Protein AF-A0A5R2N650-F1 (afdb_monomer_lite)

Secondary structure (DSSP, 8-state):
-HHHHHHHHHHS---HHHHHHHHHHHHHHHHHHHS-TT-SSEE-TTSHHHHHHHPEEPHHHHHHHHHHHHHHHHHHHHHHHHHHHTTT----HIIIIIHHHHHHHHHHHHHHHHHHHHT-EEHHHHHHHHHHHHHHHHHHHSHHHHHHHHHHH-HHHHHHTT--HHHHHHHHHHHHHHHHHHHHHHHHHHHTEE-GGGG--GGG--

pLDDT: mean 79.35, std 9.82, range [40.69, 93.38]

Sequence (206 aa):
IGGVQGVIVTIFRAPAFIVTLGVSMILQGVLLDLLPPGSNLISLVGQPMGTIFSLYMPPLASYAILIGVVVIFAILCFQTHVTRVSRSIVSNLGTSVIVPVVLLAVVGAATVRVFDAYRGVPVMVAFLLCMLGVFAYITTQTRFGLHLFAVGANAEAVRRSGISVNRLKITAFVLTGMFAALAGMMAAGRVLGVSPDSADTTLLLE

Radius of gyration: 21.46 Å; chains: 1; bounding box: 68×32×52 Å

Structure (mmCIF, N/CA/C/O backbone):
data_AF-A0A5R2N650-F1
#
_entry.id   AF-A0A5R2N650-F1
#
loop_
_atom_site.group_PDB
_atom_site.id
_atom_site.type_symbol
_atom_site.label_atom_id
_atom_site.label_alt_id
_atom_site.label_comp_id
_atom_site.label_asym_id
_atom_site.label_entity_id
_atom_site.label_seq_id
_atom_site.pdbx_PDB_ins_code
_atom_site.Cartn_x
_atom_site.Cartn_y
_atom_site.Cartn_z
_atom_site.occupancy
_atom_site.B_iso_or_equiv
_atom_site.auth_seq_id
_atom_site.auth_comp_id
_atom_site.auth_asym_id
_atom_site.auth_atom_id
_atom_site.pdbx_PDB_model_num
ATOM 1 N N . ILE A 1 1 ? 8.064 -2.475 13.739 1.00 86.75 1 ILE A N 1
ATOM 2 C CA . ILE A 1 1 ? 8.171 -1.015 13.996 1.00 86.75 1 ILE A CA 1
ATOM 3 C C . ILE A 1 1 ? 6.789 -0.364 14.033 1.00 86.75 1 ILE A C 1
ATOM 5 O O . ILE A 1 1 ? 6.359 0.002 15.118 1.00 86.75 1 ILE A O 1
ATOM 9 N N . GLY A 1 2 ? 6.048 -0.329 12.916 1.00 85.88 2 GLY A N 1
ATOM 10 C CA . GLY A 1 2 ? 4.707 0.279 12.867 1.00 85.88 2 GLY A CA 1
ATOM 11 C C . GLY A 1 2 ? 3.739 -0.232 13.939 1.00 85.88 2 GLY A C 1
ATOM 12 O O . GLY A 1 2 ? 3.163 0.560 14.667 1.00 85.88 2 GLY A O 1
ATOM 13 N N . GLY A 1 3 ? 3.637 -1.550 14.148 1.00 90.25 3 GLY A N 1
ATOM 14 C CA . GLY A 1 3 ? 2.778 -2.099 15.211 1.00 90.25 3 GLY A CA 1
ATOM 15 C C . GLY A 1 3 ? 3.159 -1.661 16.628 1.00 90.25 3 GLY A C 1
ATOM 16 O O . GLY A 1 3 ? 2.278 -1.355 17.423 1.00 90.25 3 GLY A O 1
ATOM 17 N N . VAL A 1 4 ? 4.458 -1.559 16.924 1.00 90.50 4 VAL A N 1
ATOM 18 C CA . VAL A 1 4 ? 4.951 -1.084 18.227 1.00 90.50 4 VAL A CA 1
ATOM 19 C C . VAL A 1 4 ? 4.592 0.389 18.418 1.00 90.50 4 VAL A C 1
ATOM 21 O O . VAL A 1 4 ? 4.004 0.740 19.436 1.00 90.50 4 VAL A O 1
ATOM 24 N N . GLN A 1 5 ? 4.840 1.233 17.409 1.00 90.50 5 GLN A N 1
ATOM 25 C CA . GLN A 1 5 ? 4.424 2.641 17.426 1.00 90.50 5 GLN A CA 1
ATOM 26 C C . GLN A 1 5 ? 2.905 2.768 17.610 1.00 90.50 5 GLN A C 1
ATOM 28 O O . GLN A 1 5 ? 2.441 3.528 18.455 1.00 90.50 5 GLN A O 1
ATOM 33 N N . GLY A 1 6 ? 2.125 1.961 16.888 1.00 88.44 6 GLY A N 1
ATOM 34 C CA . GLY A 1 6 ? 0.670 1.941 16.985 1.00 88.44 6 GLY A CA 1
ATOM 35 C C . GLY A 1 6 ? 0.164 1.539 18.364 1.00 88.44 6 GLY A C 1
ATOM 36 O O . GLY A 1 6 ? -0.769 2.160 18.868 1.00 88.44 6 GLY A O 1
ATOM 37 N N . VAL A 1 7 ? 0.783 0.545 19.002 1.00 92.88 7 VAL A N 1
ATOM 38 C CA . VAL A 1 7 ? 0.454 0.126 20.371 1.00 92.88 7 VAL A CA 1
ATOM 39 C C . VAL A 1 7 ? 0.798 1.227 21.371 1.00 92.88 7 VAL A C 1
ATOM 41 O O . VAL A 1 7 ? -0.045 1.562 22.201 1.00 92.88 7 VAL A O 1
ATOM 44 N N . ILE A 1 8 ? 1.980 1.839 21.261 1.00 91.06 8 ILE A N 1
ATOM 45 C CA . ILE A 1 8 ? 2.411 2.923 22.153 1.00 91.06 8 ILE A CA 1
ATOM 46 C C . ILE A 1 8 ? 1.455 4.118 22.046 1.00 91.06 8 ILE A C 1
ATOM 48 O O . ILE A 1 8 ? 0.895 4.565 23.044 1.00 91.06 8 ILE A O 1
ATOM 52 N N . VAL A 1 9 ? 1.173 4.585 20.831 1.00 90.19 9 VAL A N 1
ATOM 53 C CA . VAL A 1 9 ? 0.285 5.736 20.602 1.00 90.19 9 VAL A CA 1
ATOM 54 C C . VAL A 1 9 ? -1.159 5.432 21.011 1.00 90.19 9 VAL A C 1
ATOM 56 O O . VAL A 1 9 ? -1.847 6.282 21.573 1.00 90.19 9 VAL A O 1
ATOM 59 N N . THR A 1 10 ? -1.642 4.214 20.760 1.00 89.62 10 THR A N 1
ATOM 60 C CA . THR A 1 10 ? -3.053 3.870 20.989 1.00 89.62 10 THR A CA 1
ATOM 61 C C . THR A 1 10 ? -3.354 3.496 22.439 1.00 89.62 10 THR A C 1
ATOM 63 O O . THR A 1 10 ? -4.407 3.877 22.951 1.00 89.62 10 THR A O 1
ATOM 66 N N . ILE A 1 11 ? -2.468 2.744 23.101 1.00 88.75 11 ILE A N 1
ATOM 67 C CA . ILE A 1 11 ? -2.677 2.254 24.472 1.00 88.75 11 ILE A CA 1
ATOM 68 C C . ILE A 1 11 ? -2.132 3.253 25.491 1.00 88.75 11 ILE A C 1
ATOM 70 O O . ILE A 1 11 ? -2.861 3.645 26.399 1.00 88.75 11 ILE A O 1
ATOM 74 N N . PHE A 1 12 ? -0.889 3.708 25.318 1.00 89.62 12 PHE A N 1
ATOM 75 C CA . PHE A 1 12 ? -0.241 4.626 26.262 1.00 89.62 12 PHE A CA 1
ATOM 76 C C . PHE A 1 12 ? -0.617 6.089 26.020 1.00 89.62 12 PHE A C 1
ATOM 78 O O . PHE A 1 12 ? -0.220 6.954 26.794 1.00 89.62 12 PHE A O 1
ATOM 85 N N . ARG A 1 13 ? -1.400 6.375 24.966 1.00 87.81 13 ARG A N 1
ATOM 86 C CA . ARG A 1 13 ? -1.866 7.726 24.602 1.00 87.81 13 ARG A CA 1
ATOM 87 C C . ARG A 1 13 ? -0.723 8.737 24.460 1.00 87.81 13 ARG A C 1
ATOM 89 O O . ARG A 1 13 ? -0.929 9.936 24.630 1.00 87.81 13 ARG A O 1
ATOM 96 N N . ALA A 1 14 ? 0.471 8.249 24.132 1.00 90.38 14 ALA A N 1
ATOM 97 C CA . ALA A 1 14 ? 1.623 9.093 23.876 1.00 90.38 14 ALA A CA 1
ATOM 98 C C . ALA A 1 14 ? 1.423 9.878 22.563 1.00 90.38 14 ALA A C 1
ATOM 100 O O . ALA A 1 14 ? 0.864 9.327 21.605 1.00 90.38 14 ALA A O 1
ATOM 101 N N . PRO A 1 15 ? 1.891 11.137 22.476 1.00 89.38 15 PRO A N 1
ATOM 102 C CA . PRO A 1 15 ? 1.870 11.899 21.232 1.00 89.38 15 PRO A CA 1
ATOM 103 C C . PRO A 1 15 ? 2.619 11.165 20.114 1.00 89.38 15 PRO A C 1
ATOM 105 O O . PRO A 1 15 ? 3.776 10.779 20.286 1.00 89.38 15 PRO A O 1
ATOM 108 N N . ALA A 1 16 ? 1.969 10.992 18.957 1.00 85.81 16 ALA A N 1
ATOM 109 C CA . ALA A 1 16 ? 2.519 10.215 17.844 1.00 85.81 16 ALA A CA 1
ATOM 110 C C . ALA A 1 16 ? 3.880 10.740 17.372 1.00 85.81 16 ALA A C 1
ATOM 112 O O . ALA A 1 16 ? 4.777 9.938 17.143 1.00 85.81 16 ALA A O 1
ATOM 113 N N . PHE A 1 17 ? 4.046 12.066 17.334 1.00 85.69 17 PHE A N 1
ATOM 114 C CA . PHE A 1 17 ? 5.293 12.729 16.953 1.00 85.69 17 PHE A CA 1
ATOM 115 C C . PHE A 1 17 ? 6.497 12.272 17.791 1.00 85.69 17 PHE A C 1
ATOM 117 O O . PHE A 1 17 ? 7.529 11.908 17.236 1.00 85.69 17 PHE A O 1
ATOM 124 N N . ILE A 1 18 ? 6.351 12.213 19.121 1.00 89.44 18 ILE A N 1
ATOM 125 C CA . ILE A 1 18 ? 7.436 11.815 20.034 1.00 89.44 18 ILE A CA 1
ATOM 126 C C . ILE A 1 18 ? 7.823 10.356 19.789 1.00 89.44 18 ILE A C 1
ATOM 128 O O . ILE A 1 18 ? 9.000 10.009 19.746 1.00 89.44 18 ILE A O 1
ATOM 132 N N . VAL A 1 19 ? 6.823 9.495 19.593 1.00 90.75 19 VAL A N 1
ATOM 133 C CA . VAL A 1 19 ? 7.037 8.062 19.376 1.00 90.75 19 VAL A CA 1
ATOM 134 C C . VAL A 1 19 ? 7.707 7.812 18.025 1.00 90.75 19 VAL A C 1
ATOM 136 O O . VAL A 1 19 ? 8.633 7.009 17.943 1.00 90.75 19 VAL A O 1
ATOM 139 N N . THR A 1 20 ? 7.271 8.486 16.960 1.00 88.31 20 THR A N 1
ATOM 140 C CA . THR A 1 20 ? 7.860 8.314 15.626 1.00 88.31 20 THR A CA 1
ATOM 141 C C . THR A 1 20 ? 9.264 8.901 15.545 1.00 88.31 20 THR A C 1
ATOM 143 O O . THR A 1 20 ? 10.144 8.240 14.998 1.00 88.31 20 THR A O 1
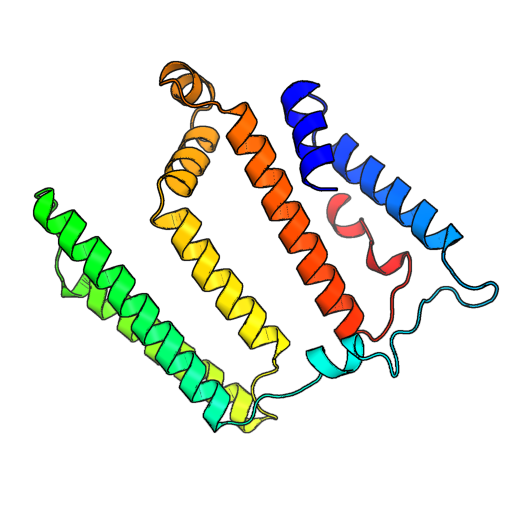ATOM 146 N N . LEU A 1 21 ? 9.499 10.077 16.139 1.00 87.50 21 LEU A N 1
ATOM 147 C CA . LEU A 1 21 ? 10.815 10.719 16.173 1.00 87.50 21 LEU A CA 1
ATOM 148 C C . LEU A 1 21 ? 11.799 9.907 17.017 1.00 87.50 21 LEU A C 1
ATOM 150 O O . LEU A 1 21 ? 12.875 9.565 16.538 1.00 87.50 21 LEU A O 1
ATOM 154 N N . GLY A 1 22 ? 11.407 9.507 18.230 1.00 89.00 22 GLY A N 1
ATOM 155 C CA . GLY A 1 22 ? 12.250 8.689 19.102 1.00 89.00 22 GLY A CA 1
ATOM 156 C C . GLY A 1 22 ? 12.626 7.353 18.461 1.00 89.00 22 GLY A C 1
ATOM 157 O O . GLY A 1 22 ? 13.786 6.955 18.495 1.00 89.00 22 GLY A O 1
ATOM 158 N N . VAL A 1 23 ? 11.674 6.683 17.800 1.00 89.69 23 VAL A N 1
ATOM 159 C CA . VAL A 1 23 ? 11.969 5.449 17.057 1.00 89.69 23 VAL A CA 1
ATOM 160 C C . VAL A 1 23 ? 12.906 5.711 15.878 1.00 89.69 23 VAL A C 1
ATOM 162 O O . VAL A 1 23 ? 13.802 4.904 15.657 1.00 89.69 23 VAL A O 1
ATOM 165 N N . SER A 1 24 ? 12.751 6.821 15.150 1.00 86.88 24 SER A N 1
ATOM 166 C CA . SER A 1 24 ? 13.682 7.196 14.076 1.00 86.88 24 SER A CA 1
ATOM 167 C C . SER A 1 24 ? 15.107 7.385 14.600 1.00 86.88 24 SER A C 1
ATOM 169 O O . SER A 1 24 ? 16.037 6.816 14.037 1.00 86.88 24 SER A O 1
ATOM 171 N N . MET A 1 25 ? 15.286 8.092 15.722 1.00 86.00 25 MET A N 1
ATOM 172 C CA . MET A 1 25 ? 16.609 8.292 16.329 1.00 86.00 25 MET A CA 1
ATOM 173 C C . MET A 1 25 ? 17.230 6.981 16.822 1.00 86.00 25 MET A C 1
ATOM 175 O O . MET A 1 25 ? 18.423 6.757 16.634 1.00 86.00 25 MET A O 1
ATOM 179 N N . ILE A 1 26 ? 16.425 6.081 17.398 1.00 89.19 26 ILE A N 1
ATOM 180 C CA . ILE A 1 26 ? 16.890 4.737 17.771 1.00 89.19 26 ILE A CA 1
ATOM 181 C C . ILE A 1 26 ? 17.361 3.975 16.528 1.00 89.19 26 ILE A C 1
ATOM 183 O O . ILE A 1 26 ? 18.428 3.372 16.555 1.00 89.19 26 ILE A O 1
ATOM 187 N N . LEU A 1 27 ? 16.599 4.012 15.431 1.00 87.06 27 LEU A N 1
ATOM 188 C CA . LEU A 1 27 ? 16.974 3.335 14.187 1.00 87.06 27 LEU A CA 1
ATOM 189 C C . LEU A 1 27 ? 18.246 3.925 13.568 1.00 87.06 27 LEU A C 1
ATOM 191 O O . LEU A 1 27 ? 19.073 3.162 13.082 1.00 87.06 27 LEU A O 1
ATOM 195 N N . GLN A 1 28 ? 18.428 5.246 13.622 1.00 82.44 28 GLN A N 1
ATOM 196 C CA . GLN A 1 28 ? 19.661 5.909 13.187 1.00 82.44 28 GLN A CA 1
ATOM 197 C C . GLN A 1 28 ? 20.862 5.480 14.046 1.00 82.44 28 GLN A C 1
ATOM 199 O O . GLN A 1 28 ? 21.915 5.159 13.501 1.00 82.44 28 GLN A O 1
ATOM 204 N N . GLY A 1 29 ? 20.700 5.395 15.371 1.00 85.31 29 GLY A N 1
ATOM 205 C CA . GLY A 1 29 ? 21.742 4.895 16.273 1.00 85.31 29 GLY A CA 1
ATOM 206 C C . GLY A 1 29 ? 22.108 3.431 16.011 1.00 85.31 29 GLY A C 1
ATOM 207 O O . GLY A 1 29 ? 23.284 3.095 15.926 1.00 85.31 29 GLY A O 1
ATOM 208 N N . VAL A 1 30 ? 21.107 2.570 15.806 1.00 87.12 30 VAL A N 1
ATOM 209 C CA . VAL A 1 30 ? 21.318 1.161 15.427 1.00 87.12 30 VAL A CA 1
ATOM 210 C C . VAL A 1 30 ? 22.007 1.054 14.067 1.00 87.12 30 VAL A C 1
ATOM 212 O O . VAL A 1 30 ? 22.863 0.198 13.878 1.00 87.12 30 VAL A O 1
ATOM 215 N N . LEU A 1 31 ? 21.664 1.922 13.115 1.00 82.94 31 LEU A N 1
ATOM 216 C CA . LEU A 1 31 ? 22.311 1.943 11.809 1.00 82.94 31 LEU A CA 1
ATOM 217 C C . LEU A 1 31 ? 23.801 2.289 11.938 1.00 82.94 31 LEU A C 1
ATOM 219 O O . LEU A 1 31 ? 24.613 1.591 11.345 1.00 82.94 31 LEU A O 1
ATOM 223 N N . LEU A 1 32 ? 24.166 3.286 12.753 1.00 82.50 32 LEU A N 1
ATOM 224 C CA . LEU A 1 32 ? 25.570 3.635 13.017 1.00 82.50 32 LEU A CA 1
ATOM 225 C C . LEU A 1 32 ? 26.377 2.476 13.620 1.00 82.50 32 LEU A C 1
ATOM 227 O O . LEU A 1 32 ? 27.543 2.319 13.274 1.00 82.50 32 LEU A O 1
ATOM 231 N N . ASP A 1 33 ? 25.763 1.659 14.477 1.00 83.94 33 ASP A N 1
ATOM 232 C CA . ASP A 1 33 ? 26.399 0.464 15.052 1.00 83.94 33 ASP A CA 1
ATOM 233 C C . ASP A 1 33 ? 26.605 -0.654 14.010 1.00 83.94 33 ASP A C 1
ATOM 235 O O . ASP A 1 33 ? 27.590 -1.387 14.042 1.00 83.94 33 ASP A O 1
ATOM 239 N N . LEU A 1 34 ? 25.698 -0.762 13.034 1.00 83.62 34 LEU A N 1
ATOM 240 C CA . LEU A 1 34 ? 25.761 -1.761 11.960 1.00 83.62 34 LEU A CA 1
ATOM 241 C C . LEU A 1 34 ? 26.713 -1.386 10.811 1.00 83.62 34 LEU A C 1
ATOM 243 O O . LEU A 1 34 ? 26.968 -2.216 9.932 1.00 83.62 34 LEU A O 1
ATOM 247 N N . LEU A 1 35 ? 27.199 -0.145 10.762 1.00 80.44 35 LEU A N 1
ATOM 248 C CA . LEU A 1 35 ? 28.019 0.352 9.660 1.00 80.44 35 LEU A CA 1
ATOM 249 C C . LEU A 1 35 ? 29.459 -0.204 9.724 1.00 80.44 35 LEU A C 1
ATOM 251 O O . LEU A 1 35 ? 30.074 -0.203 10.791 1.00 80.44 35 LEU A O 1
ATOM 255 N N . PRO A 1 36 ? 30.050 -0.641 8.590 1.00 76.56 36 PRO A N 1
ATOM 256 C CA . PRO A 1 36 ? 31.437 -1.096 8.565 1.00 76.56 36 PRO A CA 1
ATOM 257 C C . PRO A 1 36 ? 32.415 0.007 9.008 1.00 76.56 36 PRO A C 1
ATOM 259 O O . PRO A 1 36 ? 32.291 1.150 8.547 1.00 76.56 36 PRO A O 1
ATOM 262 N N . PRO A 1 37 ? 33.431 -0.310 9.836 1.00 65.94 37 PRO A N 1
ATOM 263 C CA . PRO A 1 37 ? 34.425 0.672 10.246 1.00 65.94 37 PRO A CA 1
ATOM 264 C C . PRO A 1 37 ? 35.199 1.178 9.020 1.00 65.94 37 PRO A C 1
ATOM 266 O O . PRO A 1 37 ? 35.952 0.434 8.398 1.00 65.94 37 PRO A O 1
ATOM 269 N N . GLY A 1 38 ? 34.987 2.450 8.664 1.00 65.62 38 GLY A N 1
ATOM 270 C CA . GLY A 1 38 ? 35.667 3.132 7.554 1.00 65.62 38 GLY A CA 1
ATOM 271 C C . GLY A 1 38 ? 34.776 3.587 6.391 1.00 65.62 38 GLY A C 1
ATOM 272 O O . GLY A 1 38 ? 35.253 4.338 5.543 1.00 65.62 38 GLY A O 1
ATOM 273 N N . SER A 1 39 ? 33.491 3.219 6.348 1.00 62.06 39 SER A N 1
ATOM 274 C CA . SER A 1 39 ? 32.551 3.709 5.326 1.00 62.06 39 SER A CA 1
ATOM 275 C C . SER A 1 39 ? 31.184 4.034 5.927 1.00 62.06 39 SER A C 1
ATOM 277 O O . SER A 1 39 ? 30.519 3.145 6.451 1.00 62.06 39 SER A O 1
ATOM 279 N N . ASN A 1 40 ? 30.722 5.284 5.791 1.00 69.50 40 ASN A N 1
ATOM 280 C CA . ASN A 1 40 ? 29.417 5.743 6.301 1.00 69.50 40 ASN A CA 1
ATOM 281 C C . ASN A 1 40 ? 28.213 5.265 5.449 1.00 69.50 40 ASN A C 1
ATOM 283 O O . ASN A 1 40 ? 27.194 5.945 5.329 1.00 69.50 40 ASN A O 1
ATOM 287 N N . LEU A 1 41 ? 28.368 4.131 4.763 1.00 74.88 41 LEU A N 1
ATOM 288 C CA . LEU A 1 41 ? 27.411 3.613 3.796 1.00 74.88 41 LEU A CA 1
ATOM 289 C C . LEU A 1 41 ? 27.491 2.088 3.704 1.00 74.88 41 LEU A C 1
ATOM 291 O O . LEU A 1 41 ? 28.565 1.509 3.553 1.00 74.88 41 LEU A O 1
ATOM 295 N N . ILE A 1 42 ? 26.329 1.444 3.726 1.00 75.56 42 ILE A N 1
ATOM 296 C CA . ILE A 1 42 ? 26.176 0.031 3.383 1.00 75.56 42 ILE A CA 1
ATOM 297 C C . ILE A 1 42 ? 25.899 -0.024 1.883 1.00 75.56 42 ILE A C 1
ATOM 299 O O . ILE A 1 42 ? 24.823 0.379 1.450 1.00 75.56 42 ILE A O 1
ATOM 303 N N . SER A 1 43 ? 26.863 -0.486 1.084 1.00 75.69 43 SER A N 1
ATOM 304 C CA . SER A 1 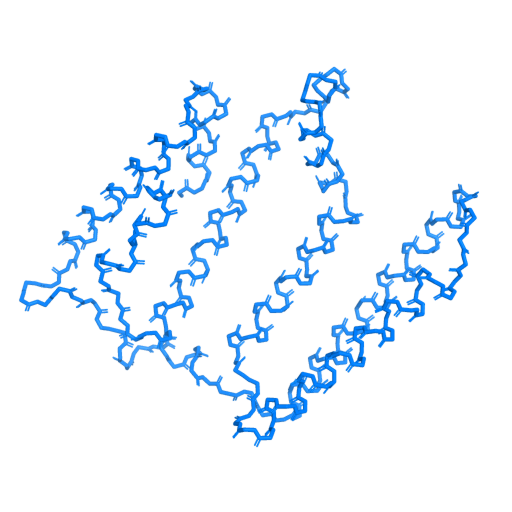43 ? 26.701 -0.617 -0.370 1.00 75.69 43 SER A CA 1
ATOM 305 C C . SER A 1 43 ? 25.903 -1.875 -0.726 1.00 75.69 43 SER A C 1
ATOM 307 O O . SER A 1 43 ? 26.234 -2.978 -0.295 1.00 75.69 43 SER A O 1
ATOM 309 N N . LEU A 1 44 ? 24.855 -1.713 -1.536 1.00 71.25 44 LEU A N 1
ATOM 310 C CA . LEU A 1 44 ? 24.038 -2.798 -2.097 1.00 71.25 44 LEU A CA 1
ATOM 311 C C . LEU A 1 44 ? 24.460 -3.148 -3.538 1.00 71.25 44 LEU A C 1
ATOM 313 O O . LEU A 1 44 ? 23.789 -3.935 -4.213 1.00 71.25 44 LEU A O 1
ATOM 317 N N . VAL A 1 45 ? 25.568 -2.585 -4.027 1.00 67.94 45 VAL A N 1
ATOM 318 C CA . VAL A 1 45 ? 26.107 -2.878 -5.360 1.00 67.94 45 VAL A CA 1
ATOM 319 C C . VAL A 1 45 ? 26.478 -4.364 -5.456 1.00 67.94 45 VAL A C 1
ATOM 321 O O . VAL A 1 45 ? 27.249 -4.877 -4.651 1.00 67.94 45 VAL A O 1
ATOM 324 N N . GLY A 1 46 ? 25.913 -5.066 -6.442 1.00 66.94 46 GLY A N 1
ATOM 325 C CA . GLY A 1 46 ? 26.148 -6.500 -6.667 1.00 66.94 46 GLY A CA 1
ATOM 326 C C . GLY A 1 46 ? 25.260 -7.448 -5.849 1.00 66.94 46 GLY A C 1
ATOM 327 O O . GLY A 1 46 ? 25.308 -8.654 -6.072 1.00 66.94 46 GLY A O 1
ATOM 328 N N . GLN A 1 47 ? 24.414 -6.930 -4.953 1.00 75.62 47 GLN A N 1
ATOM 329 C CA . GLN A 1 47 ? 23.447 -7.736 -4.203 1.00 75.62 47 GLN A CA 1
ATOM 330 C C . GLN A 1 47 ? 22.167 -7.986 -5.021 1.00 75.62 47 GLN A C 1
ATOM 332 O O . GLN A 1 47 ? 21.758 -7.116 -5.800 1.00 75.62 47 GLN A O 1
ATOM 337 N N . PRO A 1 48 ? 21.466 -9.121 -4.810 1.00 69.62 48 PRO A N 1
ATOM 338 C CA . PRO A 1 48 ? 20.256 -9.470 -5.560 1.00 69.62 48 PRO A CA 1
ATOM 339 C C . PRO A 1 48 ? 19.144 -8.419 -5.422 1.00 69.62 48 PRO A C 1
ATOM 341 O O . PRO A 1 48 ? 18.395 -8.183 -6.368 1.00 69.62 48 PRO A O 1
ATOM 344 N N . MET A 1 49 ? 19.060 -7.722 -4.280 1.00 65.06 49 MET A N 1
ATOM 345 C CA . MET A 1 49 ? 18.110 -6.615 -4.104 1.00 65.06 49 MET A CA 1
ATOM 346 C C . MET A 1 49 ? 18.367 -5.451 -5.070 1.00 65.06 49 MET A C 1
ATOM 348 O O . MET A 1 49 ? 17.413 -4.914 -5.626 1.00 65.06 49 MET A O 1
ATOM 352 N N . GLY A 1 50 ? 19.627 -5.072 -5.311 1.00 63.97 50 GLY A N 1
ATOM 353 C CA . GLY A 1 50 ? 19.961 -3.979 -6.231 1.00 63.97 50 GLY A CA 1
ATOM 354 C C . GLY A 1 50 ? 19.648 -4.317 -7.690 1.00 63.97 50 GLY A C 1
ATOM 355 O O . GLY A 1 50 ? 19.265 -3.449 -8.475 1.00 63.97 50 GLY A O 1
ATOM 356 N N . THR A 1 51 ? 19.742 -5.597 -8.057 1.00 66.56 51 THR A N 1
ATOM 357 C CA . THR A 1 51 ? 19.404 -6.071 -9.404 1.00 66.56 51 THR A CA 1
ATOM 35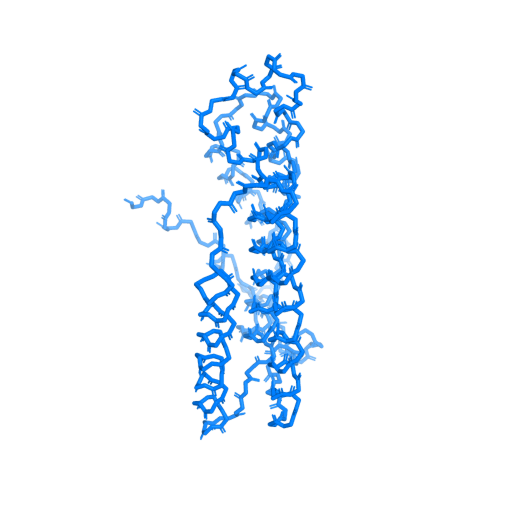8 C C . THR A 1 51 ? 17.892 -6.090 -9.614 1.00 66.56 51 THR A C 1
ATOM 360 O O . THR A 1 51 ? 17.417 -5.470 -10.557 1.00 66.56 51 THR A O 1
ATOM 363 N N . ILE A 1 52 ? 17.111 -6.696 -8.710 1.00 69.06 52 ILE A N 1
ATOM 364 C CA . ILE A 1 52 ? 15.649 -6.869 -8.868 1.00 69.06 52 ILE A CA 1
ATOM 365 C C . ILE A 1 52 ? 14.919 -5.539 -9.124 1.00 69.06 52 ILE A C 1
ATOM 367 O O . ILE A 1 52 ? 14.023 -5.481 -9.967 1.00 69.06 52 ILE A O 1
ATOM 371 N N . PHE A 1 53 ? 15.307 -4.463 -8.436 1.00 65.38 53 PHE A N 1
ATOM 372 C CA . PHE A 1 53 ? 14.636 -3.163 -8.556 1.00 65.38 53 PHE A CA 1
ATOM 373 C C . PHE A 1 53 ? 15.157 -2.278 -9.697 1.00 65.38 53 PHE A C 1
ATOM 375 O O . PHE A 1 53 ? 14.500 -1.291 -10.034 1.00 65.38 53 PHE A O 1
ATOM 382 N N . SER A 1 54 ? 16.292 -2.627 -10.312 1.00 65.69 54 SER A N 1
ATOM 383 C CA . SER A 1 54 ? 16.857 -1.907 -11.462 1.00 65.69 54 SER A CA 1
ATOM 384 C C . SER A 1 54 ? 16.479 -2.518 -12.817 1.00 65.69 54 SER A C 1
ATOM 386 O O . SER A 1 54 ? 16.750 -1.902 -13.851 1.00 65.69 54 SER A O 1
ATOM 388 N N . LEU A 1 55 ? 15.805 -3.679 -12.838 1.00 73.31 55 LEU A N 1
ATOM 389 C CA . LEU A 1 55 ? 15.276 -4.259 -14.073 1.00 73.31 55 LEU A CA 1
ATOM 390 C C . LEU A 1 55 ? 14.118 -3.430 -14.654 1.00 73.31 55 LEU A C 1
ATOM 392 O O . LEU A 1 55 ? 13.197 -2.988 -13.959 1.00 73.31 55 LEU A O 1
ATOM 396 N N . TYR A 1 56 ? 14.151 -3.296 -15.977 1.00 74.50 56 TYR A N 1
ATOM 397 C CA . TYR A 1 56 ? 13.055 -2.778 -16.788 1.00 74.50 56 TYR A CA 1
ATOM 398 C C . TYR A 1 56 ? 12.240 -3.953 -17.327 1.00 74.50 56 TYR A C 1
ATOM 400 O O . TYR A 1 56 ? 12.803 -4.962 -17.757 1.00 74.50 56 TYR A O 1
ATOM 408 N N . MET A 1 57 ? 10.911 -3.846 -17.280 1.00 68.44 57 MET A N 1
ATOM 409 C CA . MET A 1 57 ? 10.045 -4.889 -17.822 1.00 68.44 57 MET A CA 1
ATOM 410 C C . MET A 1 57 ? 10.047 -4.871 -19.351 1.00 68.44 57 MET A C 1
ATOM 412 O O . MET A 1 57 ? 9.960 -3.791 -19.938 1.00 68.44 57 MET A O 1
ATOM 416 N N . PRO A 1 58 ? 10.062 -6.050 -20.002 1.00 77.19 58 PRO A N 1
ATOM 417 C CA . PRO A 1 58 ? 9.858 -6.127 -21.438 1.00 77.19 58 PRO A CA 1
ATOM 418 C C . PRO A 1 58 ? 8.462 -5.586 -21.814 1.00 77.19 58 PRO A C 1
ATOM 420 O O . PRO A 1 58 ? 7.510 -5.775 -21.044 1.00 77.19 58 PRO A O 1
ATOM 423 N N . PRO A 1 59 ? 8.305 -4.974 -23.004 1.00 73.69 59 PRO A N 1
ATOM 424 C CA . PRO A 1 59 ? 7.077 -4.276 -23.401 1.00 73.69 59 PRO A CA 1
ATOM 425 C C . PRO A 1 59 ? 5.813 -5.135 -23.249 1.00 73.69 59 PRO A C 1
ATOM 427 O O . PRO A 1 59 ? 4.816 -4.712 -22.665 1.00 73.69 59 PRO A O 1
ATOM 430 N N . LEU A 1 60 ? 5.882 -6.398 -23.687 1.00 77.31 60 LEU A N 1
ATOM 431 C CA . LEU A 1 60 ? 4.787 -7.375 -23.600 1.00 77.31 60 LEU A CA 1
ATOM 432 C C . LEU A 1 60 ? 4.295 -7.602 -22.163 1.00 77.31 60 LEU A C 1
ATOM 434 O O . LEU A 1 60 ? 3.088 -7.663 -21.930 1.00 77.31 60 LEU A O 1
ATOM 438 N N . ALA A 1 61 ? 5.210 -7.695 -21.195 1.00 77.25 61 ALA A N 1
ATOM 439 C CA . ALA A 1 61 ? 4.853 -7.908 -19.794 1.00 77.25 61 ALA A CA 1
ATOM 440 C C . ALA A 1 61 ? 4.152 -6.678 -19.199 1.00 77.25 61 ALA A C 1
ATOM 442 O O . ALA A 1 61 ? 3.201 -6.822 -18.431 1.00 77.25 61 ALA A O 1
ATOM 443 N N . SER A 1 62 ? 4.573 -5.472 -19.594 1.00 72.31 62 SER A N 1
ATOM 444 C CA . SER A 1 62 ? 3.953 -4.227 -19.137 1.00 72.31 62 SER A CA 1
ATOM 445 C C . SER A 1 62 ? 2.500 -4.101 -19.611 1.00 72.31 62 SER A C 1
ATOM 447 O O . SER A 1 62 ? 1.607 -3.837 -18.802 1.00 72.31 62 SER A O 1
ATOM 449 N N . TYR A 1 63 ? 2.235 -4.386 -20.890 1.00 75.00 63 TYR A N 1
ATOM 450 C CA . TYR A 1 63 ? 0.868 -4.398 -21.418 1.00 75.00 63 TYR A CA 1
ATOM 451 C C . TYR A 1 63 ? 0.019 -5.528 -20.820 1.00 75.00 63 TYR A C 1
ATOM 453 O O . TYR A 1 63 ? -1.152 -5.303 -20.519 1.00 75.00 63 TYR A O 1
ATOM 461 N N . ALA A 1 64 ? 0.588 -6.714 -20.579 1.00 80.94 64 ALA A N 1
ATOM 462 C CA . ALA A 1 64 ? -0.129 -7.815 -19.932 1.00 80.94 64 ALA A CA 1
ATOM 463 C C . ALA A 1 64 ? -0.574 -7.460 -18.501 1.00 80.94 64 ALA A C 1
ATOM 465 O O . ALA A 1 64 ? -1.719 -7.719 -18.128 1.00 80.94 64 ALA A O 1
ATOM 466 N N . ILE A 1 65 ? 0.295 -6.814 -17.715 1.00 78.00 65 ILE A N 1
ATOM 467 C CA . ILE A 1 65 ? -0.039 -6.339 -16.364 1.00 78.00 65 ILE A CA 1
ATOM 468 C C . ILE A 1 65 ? -1.105 -5.251 -16.423 1.00 78.00 65 ILE A C 1
ATOM 470 O O . ILE A 1 65 ? -2.057 -5.302 -15.648 1.00 78.00 65 ILE A O 1
ATOM 474 N N . LEU A 1 66 ? -0.991 -4.301 -17.354 1.00 76.00 66 LEU A N 1
ATOM 475 C CA . LEU A 1 66 ? -1.999 -3.260 -17.533 1.00 76.00 66 LEU A CA 1
ATOM 476 C C . LEU A 1 66 ? -3.374 -3.866 -17.843 1.00 76.00 66 LEU A C 1
ATOM 478 O O . LEU A 1 66 ? -4.359 -3.490 -17.213 1.00 76.00 66 LEU A O 1
ATOM 482 N N . ILE A 1 67 ? -3.440 -4.832 -18.764 1.00 78.62 67 ILE A N 1
ATOM 483 C CA . ILE A 1 67 ? -4.682 -5.545 -19.090 1.00 78.62 67 ILE A CA 1
ATOM 484 C C . ILE A 1 67 ? -5.221 -6.258 -17.848 1.00 78.62 67 ILE A C 1
ATOM 486 O O . ILE A 1 67 ? -6.398 -6.110 -17.532 1.00 78.62 67 ILE A O 1
ATOM 490 N N . GLY A 1 68 ? -4.370 -6.965 -17.100 1.00 81.88 68 GLY A N 1
ATOM 491 C CA . GLY A 1 68 ? -4.757 -7.616 -15.848 1.00 81.88 68 GLY A CA 1
ATOM 492 C C . GLY A 1 68 ? -5.344 -6.638 -14.828 1.00 81.88 68 GLY A C 1
ATOM 493 O O . GLY A 1 68 ? -6.417 -6.888 -14.283 1.00 81.88 68 GLY A O 1
ATOM 494 N N . VAL A 1 69 ? -4.694 -5.491 -14.615 1.00 78.31 69 VAL A N 1
ATOM 495 C CA . VAL A 1 69 ? -5.154 -4.439 -13.695 1.00 78.31 69 VAL A CA 1
ATOM 496 C C . VAL A 1 69 ? -6.489 -3.852 -14.147 1.00 78.31 69 VAL A C 1
ATOM 498 O O . VAL A 1 69 ? -7.393 -3.711 -13.327 1.00 78.31 69 VAL A O 1
ATOM 501 N N . VAL A 1 70 ? -6.650 -3.556 -15.439 1.00 78.00 70 VAL A N 1
ATOM 502 C CA . VAL A 1 70 ? -7.903 -3.025 -15.998 1.00 78.00 70 VAL A CA 1
ATOM 503 C C . VAL A 1 70 ? -9.033 -4.046 -15.877 1.00 78.00 70 VAL A C 1
ATOM 505 O O . VAL A 1 70 ? -10.136 -3.676 -15.482 1.00 78.00 70 VAL A O 1
ATOM 508 N N . VAL A 1 71 ? -8.773 -5.327 -16.153 1.00 80.62 71 VAL A N 1
ATOM 509 C CA . VAL A 1 71 ? -9.764 -6.408 -16.025 1.00 80.62 71 VAL A CA 1
ATOM 510 C C . VAL A 1 71 ? -10.173 -6.599 -14.568 1.00 80.62 71 VAL A C 1
ATOM 512 O O . VAL A 1 71 ? -11.366 -6.629 -14.272 1.00 80.62 71 VAL A O 1
ATOM 515 N N . ILE A 1 72 ? -9.210 -6.666 -13.644 1.00 81.88 72 ILE A N 1
ATOM 516 C CA . ILE A 1 72 ? -9.492 -6.755 -12.206 1.00 81.88 72 ILE A CA 1
ATOM 517 C C . ILE A 1 72 ? -10.318 -5.542 -11.770 1.00 81.88 72 ILE A C 1
ATOM 519 O O . ILE A 1 72 ? -11.368 -5.707 -11.159 1.00 81.88 72 ILE A O 1
ATOM 523 N N . PHE A 1 73 ? -9.908 -4.328 -12.134 1.00 79.00 73 PHE A N 1
ATOM 524 C CA . PHE A 1 73 ? -10.631 -3.109 -11.781 1.00 79.00 73 PHE A CA 1
ATOM 525 C C . PHE A 1 73 ? -12.051 -3.076 -12.368 1.00 79.00 73 PHE A C 1
ATOM 527 O O . PHE A 1 73 ? -12.994 -2.704 -11.671 1.00 79.00 73 PHE A O 1
ATOM 534 N N . ALA A 1 74 ? -12.235 -3.544 -13.604 1.00 76.19 74 ALA A N 1
ATOM 535 C CA . ALA A 1 74 ? -13.546 -3.677 -14.230 1.00 76.19 74 ALA A CA 1
ATOM 536 C C . ALA A 1 74 ? -14.445 -4.674 -13.485 1.00 76.19 74 ALA A C 1
ATOM 538 O O . ALA A 1 74 ? -15.606 -4.361 -13.223 1.00 76.19 74 ALA A O 1
ATOM 539 N N . ILE A 1 75 ? -13.910 -5.831 -13.074 1.00 81.62 75 ILE A N 1
ATOM 540 C CA . ILE A 1 75 ? -14.634 -6.818 -12.256 1.00 81.62 75 ILE A CA 1
ATOM 541 C C . ILE A 1 75 ? -15.063 -6.192 -10.924 1.00 81.62 75 ILE A C 1
ATOM 543 O O . ILE A 1 75 ? -16.214 -6.342 -10.515 1.00 81.62 75 ILE A O 1
ATOM 547 N N . LEU A 1 76 ? -14.175 -5.447 -10.266 1.00 78.38 76 LEU A N 1
ATOM 548 C CA . LEU A 1 76 ? -14.457 -4.788 -8.989 1.00 78.38 76 LEU A CA 1
ATOM 549 C C . LEU A 1 76 ? -15.526 -3.688 -9.128 1.00 78.38 76 LEU A C 1
ATOM 551 O O . LEU A 1 76 ? -16.469 -3.621 -8.332 1.00 78.38 76 LEU A O 1
ATOM 555 N N . CYS A 1 77 ? -15.447 -2.853 -10.167 1.00 73.75 77 CYS A N 1
ATOM 556 C CA . CYS A 1 77 ? -16.483 -1.867 -10.488 1.00 73.75 77 CYS A CA 1
ATOM 557 C C . CYS A 1 77 ? -17.826 -2.537 -10.809 1.00 73.75 77 CYS A C 1
ATOM 559 O O . CYS A 1 77 ? -18.877 -2.066 -10.377 1.00 73.75 77 CYS A O 1
ATOM 561 N N . PHE A 1 78 ? -17.809 -3.670 -11.507 1.00 77.00 78 PHE A N 1
ATOM 562 C CA . PHE A 1 78 ? -19.022 -4.415 -11.816 1.00 77.00 78 PHE A CA 1
ATOM 563 C C . PHE A 1 78 ? -19.665 -5.016 -10.559 1.00 77.00 78 PHE A C 1
ATOM 565 O O . PHE A 1 78 ? -20.854 -4.820 -10.322 1.00 77.00 78 PHE A O 1
ATOM 572 N N . GLN A 1 79 ? -18.884 -5.666 -9.692 1.00 78.62 79 GLN A N 1
ATOM 573 C CA . GLN A 1 79 ? -19.373 -6.218 -8.422 1.00 78.62 79 GLN A CA 1
ATOM 574 C C . GLN A 1 79 ? -19.954 -5.133 -7.508 1.00 78.62 79 GLN A C 1
ATOM 576 O O . GLN A 1 79 ? -21.009 -5.317 -6.891 1.00 78.62 79 GLN A O 1
ATOM 581 N N . THR A 1 80 ? -19.297 -3.975 -7.439 1.00 70.88 80 THR A N 1
ATOM 582 C CA . THR A 1 80 ? -19.777 -2.842 -6.637 1.00 70.88 80 THR A CA 1
ATOM 583 C C . THR A 1 80 ? -21.041 -2.225 -7.230 1.00 70.88 80 THR A C 1
ATOM 585 O O . THR A 1 80 ? -21.944 -1.875 -6.473 1.00 70.88 80 THR A O 1
ATOM 588 N N . HIS A 1 81 ? -21.175 -2.170 -8.558 1.00 74.19 81 HIS A N 1
ATOM 589 C CA . HIS A 1 81 ? -22.412 -1.757 -9.219 1.00 74.19 81 HIS A CA 1
ATOM 590 C C . HIS A 1 81 ? -23.566 -2.732 -8.945 1.00 74.19 81 HIS A C 1
ATOM 592 O O . HIS A 1 81 ? -24.620 -2.297 -8.487 1.00 74.19 81 HIS A O 1
ATOM 598 N N . VAL A 1 82 ? -23.356 -4.044 -9.095 1.00 72.25 82 VAL A N 1
ATOM 599 C CA . VAL A 1 82 ? -24.364 -5.075 -8.772 1.00 72.25 82 VAL A CA 1
ATOM 600 C C . VAL A 1 82 ? -24.814 -4.974 -7.307 1.00 72.25 82 VAL A C 1
ATOM 602 O O . VAL A 1 82 ? -26.004 -5.056 -7.004 1.00 72.25 82 VAL A O 1
ATOM 605 N N . THR A 1 83 ? -23.880 -4.703 -6.392 1.00 68.81 83 THR A N 1
ATOM 606 C CA . THR A 1 83 ? -24.176 -4.501 -4.963 1.00 68.81 83 THR A CA 1
ATOM 607 C C . THR A 1 83 ? -24.931 -3.192 -4.682 1.00 68.81 83 THR A C 1
ATOM 609 O O . THR A 1 83 ? -25.667 -3.100 -3.702 1.00 68.81 83 THR A O 1
ATOM 612 N N . ARG A 1 84 ? -24.768 -2.157 -5.516 1.00 67.75 84 ARG A N 1
ATOM 613 C CA . ARG A 1 84 ? -25.498 -0.880 -5.395 1.00 67.75 84 ARG A CA 1
ATOM 614 C C . ARG A 1 84 ? -26.915 -0.970 -5.961 1.00 67.75 84 ARG A C 1
ATOM 616 O O . ARG A 1 84 ? -27.833 -0.424 -5.354 1.00 67.75 84 ARG A O 1
ATOM 623 N N . VAL A 1 85 ? -27.097 -1.699 -7.063 1.00 68.12 85 VAL A N 1
ATOM 624 C CA . VAL A 1 85 ? -28.407 -1.935 -7.694 1.00 68.12 85 VAL A CA 1
ATOM 625 C C . VAL A 1 85 ? -29.312 -2.765 -6.782 1.00 68.12 85 VAL A C 1
ATOM 627 O O . VAL A 1 85 ? -30.477 -2.421 -6.603 1.00 68.12 85 VAL A O 1
ATOM 630 N N . SER A 1 86 ? -28.770 -3.781 -6.101 1.00 66.56 86 SER A N 1
ATOM 631 C CA . SER A 1 86 ? -29.530 -4.564 -5.113 1.00 66.56 86 SER A CA 1
ATOM 632 C C . SER A 1 86 ? -29.937 -3.771 -3.863 1.00 66.56 86 SER A C 1
ATOM 634 O O . SER A 1 86 ? -30.792 -4.220 -3.105 1.00 66.56 86 SER A O 1
ATOM 636 N N . ARG A 1 87 ? -29.363 -2.578 -3.653 1.00 69.56 87 ARG A N 1
ATOM 637 C CA . ARG A 1 87 ? -29.676 -1.662 -2.543 1.00 69.56 87 ARG A CA 1
ATOM 638 C C . ARG A 1 87 ? -30.498 -0.442 -2.971 1.00 69.56 87 ARG A C 1
ATOM 640 O O . ARG A 1 87 ? -30.565 0.531 -2.222 1.00 69.56 87 ARG A O 1
ATOM 647 N N . SER A 1 88 ? -31.115 -0.477 -4.157 1.00 64.88 88 SER A N 1
ATOM 648 C CA . SER A 1 88 ? -31.993 0.583 -4.691 1.00 64.88 88 SER A CA 1
ATOM 649 C C . SER A 1 88 ? -31.369 1.990 -4.741 1.00 64.88 88 SER A C 1
ATOM 651 O O . SER A 1 88 ? -32.074 2.994 -4.694 1.00 64.88 88 SER A O 1
ATOM 653 N N . ILE A 1 89 ? -30.039 2.087 -4.846 1.00 68.81 89 ILE A N 1
ATOM 654 C CA . ILE A 1 89 ? -29.338 3.365 -5.028 1.00 68.81 89 ILE A CA 1
ATOM 655 C C . ILE A 1 89 ? -29.344 3.697 -6.523 1.00 68.81 89 ILE A C 1
ATOM 657 O O . ILE A 1 89 ? -28.915 2.876 -7.333 1.00 68.81 89 ILE A O 1
ATOM 661 N N . VAL A 1 90 ? -29.798 4.899 -6.893 1.00 62.81 90 VAL A N 1
ATOM 662 C CA . VAL A 1 90 ? -29.823 5.372 -8.288 1.00 62.81 90 VAL A CA 1
ATOM 663 C C . VAL A 1 90 ? -28.388 5.393 -8.830 1.00 62.81 90 VAL A C 1
ATOM 665 O O . VAL A 1 90 ? -27.575 6.231 -8.444 1.00 62.81 90 VAL A O 1
ATOM 668 N N . SER A 1 91 ? -28.033 4.420 -9.670 1.00 61.38 91 SER A N 1
ATOM 669 C CA . SER A 1 91 ? -26.678 4.249 -10.200 1.00 61.38 91 SER A CA 1
ATOM 670 C C . SER A 1 91 ? -26.743 4.040 -11.704 1.00 61.38 91 SER A C 1
ATOM 672 O O . SER A 1 91 ? -27.245 3.026 -12.181 1.00 61.38 91 SER A O 1
ATOM 674 N N . ASN A 1 92 ? -26.188 4.993 -12.452 1.00 69.75 92 ASN A N 1
ATOM 675 C CA . ASN A 1 92 ? -25.966 4.825 -13.881 1.00 69.75 92 ASN A CA 1
ATOM 676 C C . ASN A 1 92 ? -24.714 3.967 -14.097 1.00 69.75 92 ASN A C 1
ATOM 678 O O . ASN A 1 92 ? -23.623 4.306 -13.620 1.00 69.75 92 ASN A O 1
ATOM 682 N N . LEU A 1 93 ? -24.871 2.875 -14.852 1.00 61.75 93 LEU A N 1
ATOM 683 C CA . LEU A 1 93 ? -23.786 1.966 -15.243 1.00 61.75 93 LEU A CA 1
ATOM 684 C C . LEU A 1 93 ? -22.638 2.725 -15.935 1.00 61.75 93 LEU A C 1
ATOM 686 O O . LEU A 1 93 ? -21.463 2.454 -15.690 1.00 61.75 93 LEU A O 1
ATOM 690 N N . GLY A 1 94 ? -22.986 3.733 -16.742 1.00 62.75 94 GLY A N 1
ATOM 691 C CA . GLY A 1 94 ? -22.026 4.561 -17.469 1.00 62.75 94 GLY A CA 1
ATOM 692 C C . GLY A 1 94 ? -21.062 5.317 -16.555 1.00 62.75 94 GLY A C 1
ATOM 693 O O . GLY A 1 94 ? -19.851 5.170 -16.681 1.00 62.75 94 GLY A O 1
ATOM 694 N N . THR A 1 95 ? -21.577 6.083 -15.592 1.00 69.44 95 THR A N 1
ATOM 695 C CA . THR A 1 95 ? -20.732 6.894 -1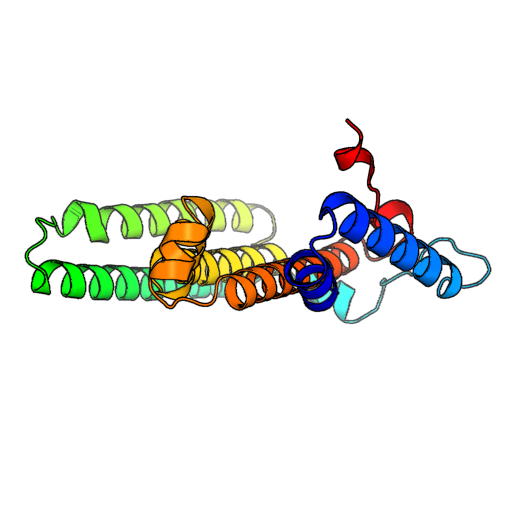4.699 1.00 69.44 95 THR A CA 1
ATOM 696 C C . THR A 1 95 ? -20.049 6.073 -13.610 1.00 69.44 95 THR A C 1
ATOM 698 O O . THR A 1 95 ? -18.959 6.431 -13.178 1.00 69.44 95 THR A O 1
ATOM 701 N N . SER A 1 96 ? -20.658 4.966 -13.173 1.00 67.56 96 SER A N 1
ATOM 702 C CA . SER A 1 96 ? -20.139 4.173 -12.047 1.00 67.56 96 SER A CA 1
ATOM 703 C C . SER A 1 96 ? -19.116 3.108 -12.461 1.00 67.56 96 SER A C 1
ATOM 705 O O . SER A 1 96 ? -18.289 2.722 -11.639 1.00 67.56 96 SER A O 1
ATOM 707 N N . VAL A 1 97 ? -19.171 2.621 -13.707 1.00 70.62 97 VAL A N 1
ATOM 708 C CA . VAL A 1 97 ? -18.314 1.524 -14.194 1.00 70.62 97 VAL A CA 1
ATOM 709 C C . VAL A 1 97 ? -17.529 1.942 -15.431 1.00 70.62 97 VAL A C 1
ATOM 711 O O . VAL A 1 97 ? -16.306 1.862 -15.428 1.00 70.62 97 VAL A O 1
ATOM 714 N N . ILE A 1 98 ? -18.201 2.429 -16.476 1.00 74.44 98 ILE A N 1
ATOM 715 C CA . ILE A 1 98 ? -17.551 2.668 -17.774 1.00 74.44 98 ILE A CA 1
ATOM 716 C C . ILE A 1 98 ? -16.540 3.814 -17.682 1.00 74.44 98 ILE A C 1
ATOM 718 O O . ILE A 1 98 ? -15.389 3.634 -18.064 1.00 74.44 98 ILE A O 1
ATOM 722 N N . VAL A 1 99 ? -16.929 4.965 -17.126 1.00 78.50 99 VAL A N 1
ATOM 723 C CA . VAL A 1 99 ? -16.039 6.133 -16.990 1.00 78.50 99 VAL A CA 1
ATOM 724 C C . VAL A 1 99 ? -14.743 5.809 -16.230 1.00 78.50 99 VAL A C 1
ATOM 726 O O . VAL A 1 99 ? -13.676 6.044 -16.795 1.00 78.50 99 VAL A O 1
ATOM 729 N N . PRO A 1 100 ? -14.765 5.253 -15.001 1.00 73.75 100 PRO A N 1
ATOM 730 C CA . PRO A 1 100 ? -13.529 4.987 -14.264 1.00 73.75 100 PRO A CA 1
ATOM 731 C C . PRO A 1 100 ? -12.674 3.882 -14.901 1.00 73.75 100 PRO A C 1
ATOM 733 O O . PRO A 1 100 ? -11.449 3.984 -14.876 1.00 73.75 100 PRO A O 1
ATOM 736 N N . VAL A 1 101 ? -13.282 2.856 -15.509 1.00 76.19 101 VAL A N 1
ATOM 737 C CA . VAL A 1 101 ? -12.539 1.779 -16.190 1.00 76.19 101 VAL A CA 1
ATOM 738 C C . VAL A 1 101 ? -11.869 2.294 -17.465 1.00 76.19 101 VAL A C 1
ATOM 740 O O . VAL A 1 101 ? -10.692 2.018 -17.688 1.00 76.19 101 VAL A O 1
ATOM 743 N N . VAL A 1 102 ? -12.584 3.076 -18.279 1.00 80.81 102 VAL A N 1
ATOM 744 C CA . VAL A 1 102 ? -12.036 3.679 -19.504 1.00 80.81 102 VAL A CA 1
ATOM 745 C C . VAL A 1 102 ? -10.957 4.700 -19.161 1.00 80.81 102 VAL A C 1
ATOM 747 O O . VAL A 1 102 ? -9.897 4.681 -19.780 1.00 80.81 102 VAL A O 1
ATOM 750 N N . LEU A 1 103 ? -11.172 5.542 -18.147 1.00 81.75 103 LEU A N 1
ATOM 751 C CA . LEU A 1 103 ? -10.164 6.493 -17.680 1.00 81.75 103 LEU A CA 1
ATOM 752 C C . LEU A 1 103 ? -8.882 5.767 -17.250 1.00 81.75 103 LEU A C 1
ATOM 754 O O . LEU A 1 103 ? -7.800 6.131 -17.703 1.00 81.75 103 LEU A O 1
ATOM 758 N N . LEU A 1 104 ? -8.998 4.714 -16.432 1.00 79.25 104 LEU A N 1
ATOM 759 C CA . LEU A 1 104 ? -7.850 3.920 -15.992 1.00 79.25 104 LEU A CA 1
ATOM 760 C C . LEU A 1 104 ? -7.127 3.259 -17.174 1.00 79.25 104 LEU A C 1
ATOM 762 O O . LEU A 1 104 ? -5.899 3.284 -17.228 1.00 79.25 104 LEU A O 1
ATOM 766 N N . ALA A 1 105 ? -7.872 2.703 -18.132 1.00 77.31 105 ALA A N 1
ATOM 767 C CA . ALA A 1 105 ? -7.302 2.059 -19.312 1.00 77.31 105 ALA A CA 1
ATOM 768 C C . ALA A 1 105 ? -6.564 3.056 -20.217 1.00 77.31 105 ALA A C 1
ATOM 770 O O . ALA A 1 105 ? -5.446 2.777 -20.646 1.00 77.31 105 ALA A O 1
ATOM 771 N N . VAL A 1 106 ? -7.151 4.228 -20.476 1.00 84.06 106 VAL A N 1
ATOM 772 C CA . VAL A 1 106 ? -6.553 5.273 -21.322 1.00 84.06 106 VAL A CA 1
ATOM 773 C C . VAL A 1 106 ? -5.318 5.869 -20.654 1.00 84.06 106 VAL A C 1
ATOM 775 O O . VAL A 1 106 ? -4.260 5.935 -21.280 1.00 84.06 106 VAL A O 1
ATOM 778 N N . VAL A 1 107 ? -5.423 6.257 -19.380 1.00 82.69 107 VAL A N 1
ATOM 779 C CA . VAL A 1 107 ? -4.300 6.832 -18.626 1.00 82.69 107 VAL A CA 1
ATOM 780 C C . VAL A 1 107 ? -3.181 5.805 -18.482 1.00 82.69 107 VAL A C 1
ATOM 782 O O . VAL A 1 107 ? -2.035 6.110 -18.800 1.00 82.69 107 VAL A O 1
ATOM 785 N N . GLY A 1 108 ? -3.503 4.569 -18.091 1.00 79.19 108 GLY A N 1
ATOM 786 C CA . GLY A 1 108 ? -2.518 3.502 -17.940 1.00 79.19 108 GLY A CA 1
ATOM 787 C C . GLY A 1 108 ? -1.820 3.148 -19.255 1.00 79.19 108 GLY A C 1
ATOM 788 O O . GLY A 1 108 ? -0.597 3.024 -19.277 1.00 7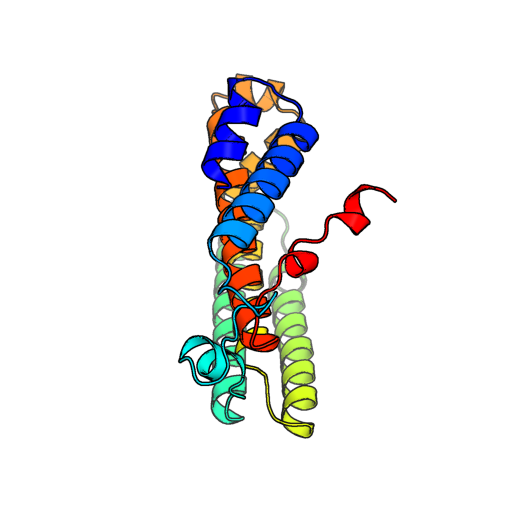9.19 108 GLY A O 1
ATOM 789 N N . ALA A 1 109 ? -2.553 3.068 -20.370 1.00 79.81 109 ALA A N 1
ATOM 790 C CA . ALA A 1 109 ? -1.962 2.822 -21.686 1.00 79.81 109 ALA A CA 1
ATOM 791 C C . ALA A 1 109 ? -1.055 3.975 -22.139 1.00 79.81 109 ALA A C 1
ATOM 793 O O . ALA A 1 109 ? 0.024 3.724 -22.676 1.00 79.81 109 ALA A O 1
ATOM 794 N N . ALA A 1 110 ? -1.453 5.227 -21.894 1.00 81.19 110 ALA A N 1
ATOM 795 C CA . ALA A 1 110 ? -0.622 6.394 -22.179 1.00 81.19 110 ALA A CA 1
ATOM 796 C C . ALA A 1 110 ? 0.666 6.384 -21.342 1.00 81.19 110 ALA A C 1
ATOM 798 O O . ALA A 1 110 ? 1.750 6.593 -21.881 1.00 81.19 110 ALA A O 1
ATOM 799 N N . THR A 1 111 ? 0.571 6.072 -20.047 1.00 77.25 111 THR A N 1
ATOM 800 C CA . THR A 1 111 ? 1.735 5.949 -19.162 1.00 77.25 111 THR A CA 1
ATOM 801 C C . THR A 1 111 ? 2.692 4.858 -19.647 1.00 77.25 111 THR A C 1
ATOM 803 O O . THR A 1 111 ? 3.879 5.127 -19.812 1.00 77.25 111 THR A O 1
ATOM 806 N N . VAL A 1 112 ? 2.191 3.655 -19.953 1.00 79.88 112 VAL A N 1
ATOM 807 C CA . VAL A 1 112 ? 3.018 2.547 -20.467 1.00 79.88 112 VAL A CA 1
ATOM 808 C C . VAL A 1 112 ? 3.708 2.932 -21.777 1.00 79.88 112 VAL A C 1
ATOM 810 O O . VAL A 1 112 ? 4.909 2.719 -21.901 1.00 79.88 112 VAL A O 1
ATOM 813 N N . ARG A 1 113 ? 2.997 3.571 -22.718 1.00 81.25 113 ARG A N 1
ATOM 814 C CA . ARG A 1 113 ? 3.560 4.056 -23.994 1.00 81.25 113 ARG A CA 1
ATOM 815 C C . ARG A 1 113 ? 4.725 5.022 -23.798 1.00 81.25 113 ARG A C 1
ATOM 817 O O . ARG A 1 113 ? 5.729 4.906 -24.492 1.00 81.25 113 ARG A O 1
ATOM 824 N N . VAL A 1 114 ? 4.589 5.967 -22.866 1.00 80.88 114 VAL A N 1
ATOM 825 C CA . VAL A 1 114 ? 5.653 6.932 -22.561 1.00 80.88 114 VAL A CA 1
ATOM 826 C C . VAL A 1 114 ? 6.874 6.208 -22.003 1.00 80.88 114 VAL A C 1
ATOM 828 O O . VAL A 1 114 ? 7.978 6.434 -22.481 1.00 80.88 114 VAL A O 1
ATOM 831 N N . PHE A 1 115 ? 6.697 5.302 -21.041 1.00 74.75 115 PHE A N 1
ATOM 832 C CA . PHE A 1 115 ? 7.821 4.572 -20.448 1.00 74.75 115 PHE A CA 1
ATOM 833 C C . PHE A 1 115 ? 8.521 3.632 -21.437 1.00 74.75 115 PHE A C 1
ATOM 835 O O . PHE A 1 115 ? 9.752 3.548 -21.436 1.00 74.75 115 PHE A O 1
ATOM 842 N N . ASP A 1 116 ? 7.759 2.971 -22.307 1.00 78.50 116 ASP A N 1
ATOM 843 C CA . ASP A 1 116 ? 8.284 2.077 -23.343 1.00 78.50 116 ASP A CA 1
ATOM 844 C C . ASP A 1 116 ? 9.154 2.819 -24.367 1.00 78.50 116 ASP A C 1
ATOM 846 O O . ASP A 1 116 ? 10.189 2.308 -24.785 1.00 78.50 116 ASP A O 1
ATOM 850 N N . ALA A 1 117 ? 8.808 4.071 -24.686 1.00 75.50 117 ALA A N 1
ATOM 851 C CA . ALA A 1 117 ? 9.587 4.911 -25.595 1.00 75.50 117 ALA A CA 1
ATOM 852 C C . ALA A 1 117 ? 10.979 5.298 -25.055 1.00 75.50 117 ALA A C 1
ATOM 854 O O . ALA A 1 117 ? 11.865 5.615 -25.845 1.00 75.50 117 ALA A O 1
ATOM 855 N N . TYR A 1 118 ? 11.186 5.278 -23.731 1.00 69.38 118 TYR A N 1
ATOM 856 C CA . TYR A 1 118 ? 12.480 5.605 -23.125 1.00 69.38 118 TYR A CA 1
ATOM 857 C C . TYR A 1 118 ? 13.334 4.361 -22.861 1.00 69.38 118 TYR A C 1
ATOM 859 O O . TYR A 1 118 ? 14.433 4.255 -23.402 1.00 69.38 118 TYR A O 1
ATOM 867 N N . ARG A 1 119 ? 12.874 3.448 -21.993 1.00 67.19 119 ARG A N 1
ATOM 868 C CA . ARG A 1 119 ? 13.616 2.230 -21.584 1.00 67.19 119 ARG A CA 1
ATOM 869 C C . ARG A 1 119 ? 12.715 1.077 -21.107 1.00 67.19 119 ARG A C 1
ATOM 871 O O . ARG A 1 119 ? 13.230 0.086 -20.597 1.00 67.19 119 ARG A O 1
ATOM 878 N N . GLY A 1 120 ? 11.395 1.193 -21.243 1.00 71.38 120 GLY A N 1
ATOM 879 C CA . GLY A 1 120 ? 10.426 0.288 -20.619 1.00 71.38 120 GLY A CA 1
ATOM 880 C C . GLY A 1 120 ? 9.958 0.781 -19.247 1.00 71.38 120 GLY A C 1
ATOM 881 O O . GLY A 1 120 ? 10.464 1.762 -18.696 1.00 71.38 120 GLY A O 1
ATOM 882 N N . VAL A 1 121 ? 8.972 0.092 -18.672 1.00 74.12 121 VAL A N 1
ATOM 883 C CA . VAL A 1 121 ? 8.458 0.405 -17.329 1.00 74.12 121 VAL A CA 1
ATOM 884 C C . VAL A 1 121 ? 9.395 -0.194 -16.272 1.00 74.12 121 VAL A C 1
ATOM 886 O O . VAL A 1 121 ? 9.601 -1.413 -16.277 1.00 74.12 121 VAL A O 1
ATOM 889 N N . PRO A 1 122 ? 9.949 0.609 -15.340 1.00 77.00 122 PRO A N 1
ATOM 890 C CA . PRO A 1 122 ? 10.719 0.071 -14.223 1.00 77.00 122 PRO A CA 1
ATOM 891 C C . PRO A 1 122 ? 9.847 -0.859 -13.374 1.00 77.00 122 PRO A C 1
ATOM 893 O O . PRO A 1 122 ? 8.733 -0.481 -12.995 1.00 77.00 122 PRO A O 1
ATOM 896 N N . VAL A 1 123 ? 10.362 -2.037 -13.007 1.00 78.38 123 VAL A N 1
ATOM 897 C CA . VAL A 1 123 ? 9.641 -3.002 -12.148 1.00 78.38 123 VAL A CA 1
ATOM 898 C C . VAL A 1 123 ? 9.174 -2.335 -10.846 1.00 78.38 123 VAL A C 1
ATOM 900 O O . VAL A 1 123 ? 8.059 -2.575 -10.386 1.00 78.38 123 VAL A O 1
ATOM 903 N N . MET A 1 124 ? 9.987 -1.423 -10.301 1.00 76.38 124 MET A N 1
ATOM 904 C CA . MET A 1 124 ? 9.675 -0.624 -9.112 1.00 76.38 124 MET A CA 1
ATOM 905 C C . MET A 1 124 ? 8.369 0.180 -9.259 1.00 76.38 124 MET A C 1
ATOM 907 O O . MET A 1 124 ? 7.547 0.194 -8.345 1.00 76.38 124 MET A O 1
ATOM 911 N N . VAL A 1 125 ? 8.149 0.817 -10.415 1.00 77.50 125 VAL A N 1
ATOM 912 C CA . VAL A 1 125 ? 6.947 1.627 -10.684 1.00 77.50 125 VAL A CA 1
ATOM 913 C C . VAL A 1 125 ? 5.721 0.731 -10.833 1.00 77.50 125 VAL A C 1
ATOM 915 O O . VAL A 1 125 ? 4.678 1.017 -10.249 1.00 77.50 125 VAL A O 1
ATOM 918 N N . ALA A 1 126 ? 5.849 -0.384 -11.557 1.00 75.75 126 ALA A N 1
ATOM 919 C CA . ALA A 1 126 ? 4.762 -1.348 -11.719 1.00 75.75 126 ALA A CA 1
ATOM 920 C C . ALA A 1 126 ? 4.322 -1.945 -10.370 1.00 75.75 126 ALA A C 1
ATOM 922 O O . ALA A 1 126 ? 3.125 -2.036 -10.092 1.00 75.75 126 ALA A O 1
ATOM 923 N N . PHE A 1 127 ? 5.281 -2.292 -9.507 1.00 80.25 127 PHE A N 1
ATOM 924 C CA . PHE A 1 127 ? 5.004 -2.785 -8.159 1.00 80.25 127 PHE A CA 1
ATOM 925 C C . PHE A 1 127 ? 4.273 -1.740 -7.306 1.00 80.25 127 PHE A C 1
ATOM 927 O O . PHE A 1 127 ? 3.249 -2.060 -6.703 1.00 80.25 127 PHE A O 1
ATOM 934 N N . LEU A 1 128 ? 4.737 -0.482 -7.305 1.00 81.19 128 LEU A N 1
ATOM 935 C CA . LEU A 1 128 ? 4.074 0.608 -6.577 1.00 81.19 128 LEU A CA 1
ATOM 936 C C . LEU A 1 128 ? 2.639 0.837 -7.060 1.00 81.19 128 LEU A C 1
ATOM 938 O O . LEU A 1 128 ? 1.737 0.948 -6.233 1.00 81.19 128 LEU A O 1
ATOM 942 N N . LEU A 1 129 ? 2.409 0.869 -8.376 1.00 77.44 129 LEU A N 1
ATOM 943 C CA . LEU A 1 129 ? 1.071 1.044 -8.947 1.00 77.44 129 LEU A CA 1
ATOM 944 C C . LEU A 1 129 ? 0.138 -0.121 -8.601 1.00 77.44 129 LEU A C 1
ATOM 946 O O . LEU A 1 129 ? -1.023 0.105 -8.261 1.00 77.44 129 LEU A O 1
ATOM 950 N N . CYS A 1 130 ? 0.645 -1.355 -8.634 1.00 78.62 130 CYS A N 1
ATOM 951 C CA . CYS A 1 130 ? -0.104 -2.535 -8.210 1.00 78.62 130 CYS A CA 1
ATOM 952 C C . CYS A 1 130 ? -0.524 -2.422 -6.737 1.00 78.62 130 CYS A C 1
ATOM 954 O O . CYS A 1 130 ? -1.703 -2.563 -6.407 1.00 78.62 130 CYS A O 1
ATOM 956 N N . MET A 1 131 ? 0.421 -2.087 -5.854 1.00 79.81 131 MET A N 1
ATOM 957 C CA . MET A 1 131 ? 0.155 -1.947 -4.422 1.00 79.81 131 MET A CA 1
ATOM 958 C C . MET A 1 131 ? -0.822 -0.802 -4.138 1.00 79.81 131 MET A C 1
ATOM 960 O O . MET A 1 131 ? -1.765 -0.978 -3.367 1.00 79.81 131 MET A O 1
ATOM 964 N N . LEU A 1 132 ? -0.655 0.337 -4.815 1.00 81.00 132 LEU A N 1
ATOM 965 C CA . LEU A 1 132 ? -1.580 1.465 -4.742 1.00 81.00 132 LEU A CA 1
ATOM 966 C C . LEU A 1 132 ? -2.994 1.046 -5.156 1.00 81.00 132 LEU A C 1
ATOM 968 O O . LEU A 1 132 ? -3.940 1.342 -4.435 1.00 81.00 132 LEU A O 1
ATOM 972 N N . GLY A 1 133 ? -3.148 0.323 -6.268 1.00 75.56 133 GLY A N 1
ATOM 973 C CA . GLY A 1 133 ? -4.449 -0.151 -6.744 1.00 75.56 133 GLY A CA 1
ATOM 974 C C . GLY A 1 133 ? -5.139 -1.090 -5.751 1.00 75.56 133 GLY A C 1
ATOM 975 O O . GLY A 1 133 ? -6.298 -0.872 -5.392 1.00 75.56 133 GLY A O 1
ATOM 976 N N . VAL A 1 134 ? -4.414 -2.095 -5.247 1.00 79.25 134 VAL A N 1
ATOM 977 C CA . VAL A 1 134 ? -4.935 -3.056 -4.259 1.00 79.25 134 VAL A CA 1
ATOM 978 C C . VAL A 1 134 ? -5.389 -2.341 -2.987 1.00 79.25 134 VAL A C 1
ATOM 980 O O . VAL A 1 134 ? -6.497 -2.574 -2.504 1.00 79.25 134 VAL A O 1
ATOM 983 N N . PHE A 1 135 ? -4.577 -1.435 -2.446 1.00 82.50 135 PHE A N 1
ATOM 984 C CA . PHE A 1 135 ? -4.901 -0.766 -1.187 1.00 82.50 135 PHE A CA 1
ATOM 985 C C . PHE A 1 135 ? -5.885 0.391 -1.328 1.00 82.50 135 PHE A C 1
ATOM 987 O O . PHE A 1 135 ? -6.672 0.619 -0.406 1.00 82.50 135 PHE A O 1
ATOM 994 N N . ALA A 1 136 ? -5.919 1.069 -2.475 1.00 80.50 136 ALA A N 1
ATOM 995 C CA . ALA A 1 136 ? -6.992 1.996 -2.807 1.00 80.50 136 ALA A CA 1
ATOM 996 C C . ALA A 1 136 ? -8.333 1.258 -2.815 1.00 80.50 136 ALA A C 1
ATOM 998 O O . ALA A 1 136 ? -9.291 1.729 -2.202 1.00 80.50 136 ALA A O 1
ATOM 999 N N . TYR A 1 137 ? -8.393 0.064 -3.413 1.00 79.19 137 TYR A N 1
ATOM 1000 C CA . TYR A 1 137 ? -9.589 -0.774 -3.378 1.00 79.19 137 TYR A CA 1
ATOM 1001 C C . TYR A 1 137 ? -9.951 -1.211 -1.954 1.00 79.19 137 TYR A C 1
ATOM 1003 O O . TYR A 1 137 ? -11.091 -1.021 -1.527 1.00 79.19 137 TYR A O 1
ATOM 1011 N N . ILE A 1 138 ? -8.988 -1.730 -1.182 1.00 82.69 138 ILE A N 1
ATOM 1012 C CA . ILE A 1 138 ? -9.228 -2.126 0.215 1.00 82.69 138 ILE A CA 1
ATOM 1013 C C . ILE A 1 138 ? -9.788 -0.942 1.014 1.00 82.69 138 ILE A C 1
ATOM 1015 O O . ILE A 1 138 ? -10.764 -1.091 1.746 1.00 82.69 138 ILE A O 1
ATOM 1019 N N . THR A 1 139 ? -9.231 0.251 0.844 1.00 82.12 139 THR A N 1
ATOM 1020 C CA . THR A 1 139 ? -9.621 1.435 1.620 1.00 82.12 139 THR A CA 1
ATOM 1021 C C . THR A 1 139 ? -10.962 2.026 1.171 1.00 82.12 139 THR A C 1
ATOM 1023 O O . THR A 1 139 ? -11.686 2.582 1.990 1.00 82.12 139 THR A O 1
ATOM 1026 N N . THR A 1 140 ? -11.344 1.889 -0.099 1.00 77.00 140 THR A N 1
ATOM 1027 C CA . THR A 1 140 ? -12.590 2.485 -0.622 1.00 77.00 140 THR A CA 1
ATOM 1028 C C . THR A 1 140 ? -13.784 1.536 -0.615 1.00 77.00 140 THR A C 1
ATOM 1030 O O . THR A 1 140 ? -14.912 1.988 -0.441 1.00 77.00 140 THR A O 1
ATOM 1033 N N . GLN A 1 141 ? -13.562 0.232 -0.788 1.00 74.94 141 GLN A N 1
ATOM 1034 C CA . GLN A 1 141 ? -14.639 -0.732 -1.047 1.00 74.94 141 GLN A CA 1
ATOM 1035 C C . GLN A 1 141 ? -14.829 -1.762 0.073 1.00 74.94 141 GLN A C 1
ATOM 1037 O O . GLN A 1 141 ? -15.828 -2.481 0.078 1.00 74.94 141 GLN A O 1
ATOM 1042 N N . THR A 1 142 ? -13.915 -1.852 1.047 1.00 83.81 142 THR A N 1
ATOM 1043 C CA . THR A 1 142 ? -14.048 -2.816 2.155 1.00 83.81 142 THR A CA 1
ATOM 1044 C C . THR A 1 142 ? -14.557 -2.172 3.443 1.00 83.81 142 THR A C 1
ATOM 1046 O O . THR A 1 142 ? -14.396 -0.975 3.687 1.00 83.81 142 THR A O 1
ATOM 1049 N N . ARG A 1 143 ? -15.134 -3.002 4.327 1.00 85.88 143 ARG A N 1
ATOM 1050 C CA . ARG A 1 143 ? -15.562 -2.585 5.676 1.00 85.88 143 ARG A CA 1
ATOM 1051 C C . ARG A 1 143 ? -14.417 -1.987 6.492 1.00 85.88 143 ARG A C 1
ATOM 1053 O O . ARG A 1 143 ? -14.654 -1.080 7.279 1.00 85.88 143 ARG A O 1
ATOM 1060 N N . PHE A 1 144 ? -13.192 -2.481 6.294 1.00 87.75 144 PHE A N 1
ATOM 1061 C CA . PHE A 1 144 ? -12.011 -1.956 6.974 1.00 87.75 144 PHE A CA 1
ATOM 1062 C C . PHE A 1 144 ? -11.804 -0.473 6.654 1.00 87.75 144 PHE A C 1
ATOM 1064 O O . PHE A 1 144 ? -11.685 0.333 7.573 1.00 87.75 144 PHE A O 1
ATOM 1071 N N . GLY A 1 145 ? -11.847 -0.112 5.371 1.00 86.75 145 GLY A N 1
ATOM 1072 C CA . GLY A 1 145 ? -11.721 1.268 4.918 1.00 86.75 145 GLY A CA 1
ATOM 1073 C C . GLY A 1 145 ? -12.846 2.172 5.421 1.00 86.75 145 GLY A C 1
ATOM 1074 O O . GLY A 1 145 ? -12.584 3.242 5.965 1.00 86.75 145 GLY A O 1
ATOM 1075 N N . LEU A 1 146 ? -14.096 1.702 5.358 1.00 87.88 146 LEU A N 1
ATOM 1076 C CA . LEU A 1 146 ? -15.248 2.436 5.896 1.00 87.88 146 LEU A CA 1
ATOM 1077 C C . LEU A 1 146 ? -15.098 2.723 7.397 1.00 87.88 146 LEU A C 1
ATOM 1079 O O . LEU A 1 146 ? -15.309 3.851 7.839 1.00 87.88 146 LEU A O 1
ATOM 1083 N N . HIS A 1 147 ? -14.712 1.713 8.182 1.00 91.50 147 HIS A N 1
ATOM 1084 C CA . HIS A 1 147 ? -14.455 1.896 9.608 1.00 91.50 147 HIS A CA 1
ATOM 1085 C C . HIS A 1 147 ? -13.296 2.872 9.834 1.00 91.50 147 HIS A C 1
ATOM 1087 O O . HIS A 1 147 ? -13.349 3.664 10.772 1.00 91.50 147 HIS A O 1
ATOM 1093 N N . LEU A 1 148 ? -12.259 2.829 8.989 1.00 91.06 148 LEU A N 1
ATOM 1094 C CA . LEU A 1 148 ? -11.077 3.679 9.123 1.00 91.06 148 LEU A CA 1
ATOM 1095 C C . LEU A 1 148 ? -11.437 5.154 8.919 1.00 91.06 148 LEU A C 1
ATOM 1097 O O . LEU A 1 148 ? -11.084 5.986 9.755 1.00 91.06 148 LEU A O 1
ATOM 1101 N N . PHE A 1 149 ? -12.224 5.466 7.886 1.00 89.88 149 PHE A N 1
ATOM 1102 C CA . PHE A 1 149 ? -12.751 6.815 7.663 1.00 89.88 149 PHE A CA 1
ATOM 1103 C C . PHE A 1 149 ? -13.717 7.258 8.766 1.00 89.88 149 PHE A C 1
ATOM 1105 O O . PHE A 1 149 ? -13.635 8.394 9.234 1.00 89.88 149 PHE A O 1
ATOM 1112 N N . ALA A 1 150 ? -14.587 6.363 9.242 1.00 90.12 150 ALA A N 1
ATOM 1113 C CA . ALA A 1 150 ? -15.517 6.674 10.327 1.00 90.12 150 ALA A CA 1
ATOM 1114 C C . ALA A 1 150 ? -14.788 7.029 11.636 1.00 90.12 150 ALA A C 1
ATOM 1116 O O . ALA A 1 150 ? -15.197 7.954 12.339 1.00 90.12 150 ALA A O 1
ATOM 1117 N N . VAL A 1 151 ? -13.685 6.336 11.952 1.00 92.88 151 VAL A N 1
ATOM 1118 C CA . VAL A 1 151 ? -12.845 6.654 13.120 1.00 92.88 151 VAL A CA 1
ATOM 1119 C C . VAL A 1 151 ? -12.218 8.042 12.997 1.00 92.88 151 VAL A C 1
ATOM 1121 O O . VAL A 1 151 ? -12.120 8.734 14.009 1.00 92.88 151 VAL A O 1
ATOM 1124 N N . GLY A 1 152 ? -11.816 8.447 11.788 1.00 88.06 152 GLY A N 1
ATOM 1125 C CA . GLY A 1 152 ? -11.284 9.786 11.521 1.00 88.06 152 GLY A CA 1
ATOM 1126 C C . GLY A 1 152 ? -12.319 10.897 11.715 1.00 88.06 152 GLY A C 1
ATOM 1127 O O . GLY A 1 152 ? -11.976 11.955 12.229 1.00 88.06 152 GLY A O 1
ATOM 1128 N N . ALA A 1 153 ? -13.584 10.644 11.365 1.00 90.25 153 ALA A N 1
ATOM 1129 C CA . ALA A 1 153 ? -14.668 11.611 11.534 1.00 90.25 153 ALA A CA 1
ATOM 1130 C C . ALA A 1 153 ? -15.136 11.736 12.995 1.00 90.25 153 ALA A C 1
ATOM 1132 O O . ALA A 1 153 ? -15.257 12.844 13.513 1.00 90.25 153 ALA A O 1
ATOM 1133 N N . ASN A 1 154 ? -15.418 10.614 13.672 1.00 93.38 154 ASN A N 1
ATOM 1134 C CA . ASN A 1 154 ? -15.821 10.624 15.080 1.00 93.38 154 ASN A CA 1
ATOM 1135 C C . ASN A 1 154 ? -15.514 9.291 15.785 1.00 93.38 154 ASN A C 1
ATOM 1137 O O . ASN A 1 154 ? -16.318 8.354 15.803 1.00 93.38 154 ASN A O 1
ATOM 1141 N N . ALA A 1 155 ? -14.354 9.227 16.439 1.00 90.81 155 ALA A N 1
ATOM 1142 C CA . ALA A 1 155 ? -13.911 8.039 17.166 1.00 90.81 155 ALA A CA 1
ATOM 1143 C C . ALA A 1 155 ? -14.847 7.631 18.323 1.00 90.81 155 ALA A C 1
ATOM 1145 O O . ALA A 1 155 ? -14.961 6.442 18.631 1.00 90.81 155 ALA A O 1
ATOM 1146 N N . GLU A 1 156 ? -15.527 8.579 18.973 1.00 89.31 156 GLU A N 1
ATOM 1147 C CA . GLU A 1 156 ? -16.423 8.272 20.093 1.00 89.31 156 GLU A CA 1
ATOM 1148 C C . GLU A 1 156 ? -17.717 7.610 19.625 1.00 89.31 156 GLU A C 1
ATOM 1150 O O . GLU A 1 156 ? -18.155 6.631 20.235 1.00 89.31 156 GLU A O 1
ATOM 1155 N N . ALA A 1 157 ? -18.285 8.083 18.512 1.00 90.94 157 ALA A N 1
ATOM 1156 C CA . ALA A 1 157 ? -19.452 7.473 17.880 1.00 90.94 157 ALA A CA 1
ATOM 1157 C C . ALA A 1 157 ? -19.147 6.042 17.411 1.00 90.94 157 ALA A C 1
ATOM 1159 O O . ALA A 1 157 ? -19.909 5.116 17.690 1.00 90.94 157 ALA A O 1
ATOM 1160 N N . VAL A 1 158 ? -17.980 5.832 16.792 1.00 91.81 158 VAL A N 1
ATOM 1161 C CA . VAL A 1 158 ? -17.542 4.498 16.357 1.00 91.81 158 VAL A CA 1
ATOM 1162 C C . VAL A 1 158 ? -17.372 3.552 17.548 1.00 91.81 158 VAL A C 1
ATOM 1164 O O . VAL A 1 158 ? -17.843 2.415 17.500 1.00 91.81 158 VAL A O 1
ATOM 1167 N N . ARG A 1 159 ? -16.792 4.021 18.660 1.00 92.62 159 ARG A N 1
ATOM 1168 C CA . ARG A 1 159 ? -16.680 3.218 19.888 1.00 92.62 159 ARG A CA 1
ATOM 1169 C C . ARG A 1 159 ? -18.052 2.835 20.454 1.00 92.62 159 ARG A C 1
ATOM 1171 O O . ARG A 1 159 ? -18.216 1.705 20.904 1.00 92.62 159 ARG A O 1
ATOM 1178 N N . ARG A 1 160 ? -19.038 3.740 20.408 1.00 92.44 160 ARG A N 1
ATOM 1179 C CA . ARG A 1 160 ? -20.423 3.464 20.847 1.00 92.44 160 ARG A CA 1
ATOM 1180 C C . ARG A 1 160 ? -21.151 2.464 19.944 1.00 92.44 160 ARG A C 1
ATOM 1182 O O . ARG A 1 160 ? -22.033 1.767 20.423 1.00 92.44 160 ARG A O 1
ATOM 1189 N N . SER A 1 161 ? -20.745 2.335 18.682 1.00 89.50 161 SER A N 1
ATOM 1190 C CA . SER A 1 161 ? -21.270 1.324 17.749 1.00 89.50 161 SER A CA 1
ATOM 1191 C C . SER A 1 161 ? -20.659 -0.081 17.915 1.00 89.50 161 SER A C 1
ATOM 1193 O O . SER A 1 161 ? -20.914 -0.964 17.102 1.00 89.50 161 SER A O 1
ATOM 1195 N N . GLY A 1 162 ? -19.834 -0.305 18.948 1.00 89.62 162 GLY A N 1
ATOM 1196 C CA . GLY A 1 162 ? -19.211 -1.605 19.233 1.00 89.62 162 GLY A CA 1
ATOM 1197 C C . GLY A 1 162 ? -17.950 -1.909 18.415 1.00 89.62 162 GLY A C 1
ATOM 1198 O O . GLY A 1 162 ? -17.370 -2.986 18.548 1.00 89.62 162 GLY A O 1
ATOM 1199 N N . ILE A 1 163 ? -17.480 -0.968 17.590 1.00 91.25 163 ILE A N 1
ATOM 1200 C CA . ILE A 1 163 ? -16.260 -1.131 16.794 1.00 91.25 163 ILE A CA 1
ATOM 1201 C C . ILE A 1 163 ? -15.042 -0.756 17.645 1.00 91.25 163 ILE A C 1
ATOM 1203 O O . ILE A 1 163 ? -14.938 0.340 18.202 1.00 91.25 163 ILE A O 1
ATOM 1207 N N . SER A 1 164 ? -14.065 -1.662 17.719 1.00 91.56 164 SER A N 1
ATOM 1208 C CA . SER A 1 164 ? -12.835 -1.449 18.481 1.00 91.56 164 SER A CA 1
ATOM 1209 C C . SER A 1 164 ? -11.896 -0.456 17.781 1.00 91.56 164 SER A C 1
ATOM 1211 O O . SER A 1 164 ? -11.028 -0.850 16.997 1.00 91.56 164 SER A O 1
ATOM 1213 N N . VAL A 1 165 ? -12.026 0.831 18.110 1.00 91.38 165 VAL A N 1
ATOM 1214 C CA . VAL A 1 165 ? -11.184 1.923 17.581 1.00 91.38 165 VAL A CA 1
ATOM 1215 C C . VAL A 1 165 ? -9.689 1.635 17.757 1.00 91.38 165 VAL A C 1
ATOM 1217 O O . VAL A 1 165 ? -8.899 1.880 16.849 1.00 91.38 165 VAL A O 1
ATOM 1220 N N . ASN A 1 166 ? -9.300 1.058 18.900 1.00 92.00 166 ASN A N 1
ATOM 1221 C CA . ASN A 1 166 ? -7.896 0.781 19.201 1.00 92.00 166 ASN A CA 1
ATOM 1222 C C . ASN A 1 166 ? -7.268 -0.211 18.213 1.00 92.00 166 ASN A C 1
ATOM 1224 O O . ASN A 1 166 ? -6.163 0.021 17.730 1.00 92.00 166 ASN A O 1
ATOM 1228 N N . ARG A 1 167 ? -7.981 -1.291 17.865 1.00 90.69 167 ARG A N 1
ATOM 1229 C CA . ARG A 1 167 ? -7.479 -2.266 16.883 1.00 90.69 167 ARG A CA 1
ATOM 1230 C C . ARG A 1 167 ? -7.299 -1.613 15.521 1.00 90.69 167 ARG A C 1
ATOM 1232 O O . ARG A 1 167 ? -6.282 -1.829 14.882 1.00 90.69 167 ARG A O 1
ATOM 1239 N N . LEU A 1 168 ? -8.246 -0.766 15.126 1.00 92.12 168 LEU A N 1
ATOM 1240 C CA . LEU A 1 168 ? -8.203 -0.085 13.839 1.00 92.12 168 LEU A CA 1
ATOM 1241 C C . LEU A 1 168 ? -7.009 0.872 13.723 1.00 92.12 168 LEU A C 1
ATOM 1243 O O . LEU A 1 168 ? -6.314 0.861 12.710 1.00 92.12 168 LEU A O 1
ATOM 1247 N N . LYS A 1 169 ? -6.720 1.634 14.787 1.00 90.50 169 LYS A N 1
ATOM 1248 C CA . LYS A 1 169 ? -5.530 2.496 14.866 1.00 90.50 169 LYS A CA 1
ATOM 1249 C C . LYS A 1 169 ? -4.236 1.687 14.797 1.00 90.50 169 LYS A C 1
ATOM 1251 O O . LYS A 1 169 ? -3.349 2.032 14.023 1.00 90.50 169 LYS A O 1
ATOM 1256 N N . ILE A 1 170 ? -4.138 0.589 15.550 1.00 92.38 170 ILE A N 1
ATOM 1257 C CA . ILE A 1 170 ? -2.955 -0.283 15.524 1.00 92.38 170 ILE A CA 1
ATOM 1258 C C . ILE A 1 170 ? -2.761 -0.885 14.129 1.00 92.38 170 ILE A C 1
ATOM 1260 O O . ILE A 1 170 ? -1.653 -0.832 13.605 1.00 92.38 170 ILE A O 1
ATOM 1264 N N . THR A 1 171 ? -3.817 -1.397 13.490 1.00 91.69 171 THR A N 1
ATOM 1265 C CA . THR A 1 171 ? -3.736 -1.933 12.123 1.00 91.69 171 THR A CA 1
ATOM 1266 C C . THR A 1 171 ? -3.290 -0.868 11.125 1.00 91.69 171 THR A C 1
ATOM 1268 O O . THR A 1 171 ? -2.445 -1.161 10.286 1.00 91.69 171 THR A O 1
ATOM 1271 N N . ALA A 1 172 ? -3.786 0.368 11.235 1.00 90.75 172 ALA A N 1
ATOM 1272 C CA . ALA A 1 172 ? -3.336 1.468 10.385 1.00 90.75 172 ALA A CA 1
ATOM 1273 C C . ALA A 1 172 ? -1.828 1.727 10.544 1.00 90.75 172 ALA A C 1
ATOM 1275 O O . ALA A 1 172 ? -1.107 1.768 9.555 1.00 90.75 172 ALA A O 1
ATOM 1276 N N . PHE A 1 173 ? -1.325 1.789 11.780 1.00 90.94 173 PHE A N 1
ATOM 1277 C CA . PHE A 1 173 ? 0.110 1.927 12.053 1.00 90.94 173 PHE A CA 1
ATOM 1278 C C . PHE A 1 173 ? 0.944 0.736 11.550 1.00 90.94 173 PHE A C 1
ATOM 1280 O O . PHE A 1 173 ? 2.050 0.927 11.043 1.00 90.94 173 PHE A O 1
ATOM 1287 N N . VAL A 1 174 ? 0.436 -0.496 11.666 1.00 93.06 174 VAL A N 1
ATOM 1288 C CA . VAL A 1 174 ? 1.087 -1.696 11.111 1.00 93.06 174 VAL A CA 1
ATOM 1289 C C . VAL A 1 174 ? 1.194 -1.592 9.594 1.00 93.06 174 VAL A C 1
ATOM 1291 O O . VAL A 1 174 ? 2.280 -1.806 9.060 1.00 93.06 174 VAL A O 1
ATOM 1294 N N . LEU A 1 175 ? 0.101 -1.233 8.915 1.00 91.56 175 LEU A N 1
ATOM 1295 C CA . LEU A 1 175 ? 0.071 -1.070 7.464 1.00 91.56 175 LEU A CA 1
ATOM 1296 C C . LEU A 1 175 ? 1.044 0.021 7.022 1.00 91.56 175 LEU A C 1
ATOM 1298 O O . LEU A 1 175 ? 1.911 -0.251 6.199 1.00 91.56 175 LEU A O 1
ATOM 1302 N N . THR A 1 176 ? 0.987 1.214 7.617 1.00 89.25 176 THR A N 1
ATOM 1303 C CA . THR A 1 176 ? 1.918 2.305 7.293 1.00 89.25 176 THR A CA 1
ATOM 1304 C C . THR A 1 176 ? 3.372 1.898 7.526 1.00 89.25 176 THR A C 1
ATOM 1306 O O . THR A 1 176 ? 4.223 2.171 6.688 1.00 89.25 176 THR A O 1
ATOM 1309 N N . GLY A 1 177 ? 3.671 1.179 8.613 1.00 89.81 177 GLY A N 1
ATOM 1310 C CA . GLY A 1 177 ? 5.016 0.657 8.864 1.00 89.81 177 GLY A CA 1
ATOM 1311 C C . GLY A 1 177 ? 5.464 -0.398 7.848 1.00 89.81 177 GLY A C 1
ATOM 1312 O O . GLY A 1 177 ? 6.635 -0.426 7.480 1.00 89.81 177 GLY A O 1
ATOM 1313 N N . MET A 1 178 ? 4.550 -1.247 7.372 1.00 91.44 178 MET A N 1
ATOM 1314 C CA . MET A 1 178 ? 4.818 -2.209 6.299 1.00 91.44 178 MET A CA 1
ATOM 1315 C C . MET A 1 178 ? 5.126 -1.488 4.982 1.00 91.44 178 MET A C 1
ATOM 1317 O O . MET A 1 178 ? 6.102 -1.828 4.318 1.00 91.44 178 MET A O 1
ATOM 1321 N N . PHE A 1 179 ? 4.348 -0.459 4.633 1.00 88.62 179 PHE A N 1
ATOM 1322 C CA . PHE A 1 179 ? 4.604 0.376 3.458 1.00 88.62 179 PHE A CA 1
ATOM 1323 C C . PHE A 1 179 ? 5.925 1.122 3.551 1.00 88.62 179 PHE A C 1
ATOM 1325 O O . PHE A 1 179 ? 6.676 1.122 2.583 1.00 88.62 179 PHE A O 1
ATOM 1332 N N . ALA A 1 180 ? 6.229 1.713 4.706 1.00 87.81 180 ALA A N 1
ATOM 1333 C CA . ALA A 1 180 ? 7.491 2.404 4.935 1.00 87.81 180 ALA A CA 1
ATOM 1334 C C . ALA A 1 180 ? 8.686 1.452 4.780 1.00 87.81 180 ALA A C 1
ATOM 1336 O O . ALA A 1 180 ? 9.664 1.803 4.128 1.00 87.81 180 ALA A O 1
ATOM 1337 N N . ALA A 1 181 ? 8.589 0.223 5.300 1.00 88.25 181 ALA A N 1
ATOM 1338 C CA . ALA A 1 181 ? 9.632 -0.789 5.135 1.00 88.25 181 ALA A CA 1
ATOM 1339 C C . ALA A 1 181 ? 9.800 -1.223 3.669 1.00 88.25 181 ALA A C 1
ATOM 1341 O O . ALA A 1 181 ? 10.923 -1.300 3.177 1.00 88.25 181 ALA A O 1
ATOM 1342 N N . LEU A 1 182 ? 8.697 -1.473 2.953 1.00 88.06 182 LEU A N 1
ATOM 1343 C CA . LEU A 1 182 ? 8.729 -1.816 1.527 1.00 88.06 182 LEU A CA 1
ATOM 1344 C C . LEU A 1 182 ? 9.315 -0.675 0.688 1.00 88.06 182 LEU A C 1
ATOM 1346 O O . LEU A 1 182 ? 10.223 -0.906 -0.106 1.00 88.06 182 LEU A O 1
ATOM 1350 N N . ALA A 1 183 ? 8.855 0.557 0.905 1.00 84.56 183 ALA A N 1
ATOM 1351 C CA . ALA A 1 183 ? 9.367 1.741 0.226 1.00 84.56 183 ALA A CA 1
ATOM 1352 C C . ALA A 1 183 ? 10.859 1.961 0.515 1.00 84.56 183 ALA A C 1
ATOM 1354 O O . ALA A 1 183 ? 11.622 2.205 -0.416 1.00 84.56 183 ALA A O 1
ATOM 1355 N N . GLY A 1 184 ? 11.288 1.800 1.772 1.00 83.75 184 GLY A N 1
ATOM 1356 C CA . GLY A 1 184 ? 12.692 1.884 2.174 1.00 83.75 184 GLY A CA 1
ATOM 1357 C C . GLY A 1 184 ? 13.567 0.825 1.500 1.00 83.75 184 GLY A C 1
ATOM 1358 O O . GLY A 1 184 ? 14.626 1.153 0.975 1.00 83.75 184 GLY A O 1
ATOM 1359 N N . MET A 1 185 ? 13.101 -0.426 1.418 1.00 83.25 185 MET A N 1
ATOM 1360 C CA . MET A 1 185 ? 13.803 -1.494 0.692 1.00 83.25 185 MET A CA 1
ATOM 1361 C C . MET A 1 185 ? 13.954 -1.182 -0.802 1.00 83.25 185 MET A C 1
ATOM 1363 O O . MET A 1 185 ? 15.017 -1.407 -1.380 1.00 83.25 185 MET A O 1
ATOM 1367 N N . MET A 1 186 ? 12.911 -0.638 -1.430 1.00 81.50 186 MET A N 1
ATOM 1368 C CA . MET A 1 186 ? 12.948 -0.258 -2.844 1.00 81.50 186 MET A CA 1
ATOM 1369 C C . MET A 1 186 ? 13.867 0.949 -3.082 1.00 81.50 186 MET A C 1
ATOM 1371 O O . MET A 1 186 ? 14.625 0.965 -4.051 1.00 81.50 186 MET A O 1
ATOM 1375 N N . ALA A 1 187 ? 13.840 1.941 -2.187 1.00 80.44 187 ALA A N 1
ATOM 1376 C CA . ALA A 1 187 ? 14.722 3.104 -2.235 1.00 80.44 187 ALA A CA 1
ATOM 1377 C C . ALA A 1 187 ? 16.196 2.700 -2.074 1.00 80.44 187 ALA A C 1
ATOM 1379 O O . ALA A 1 187 ? 17.025 3.102 -2.890 1.00 80.44 187 ALA A O 1
ATOM 1380 N N . ALA A 1 188 ? 16.502 1.828 -1.109 1.00 80.88 188 ALA A N 1
ATOM 1381 C CA . ALA A 1 188 ? 17.836 1.264 -0.908 1.00 80.88 188 ALA A CA 1
ATOM 1382 C C . ALA A 1 188 ? 18.329 0.497 -2.146 1.00 80.88 188 ALA A C 1
ATOM 1384 O O . ALA A 1 188 ? 19.472 0.661 -2.571 1.00 80.88 188 ALA A O 1
ATOM 1385 N N . GLY A 1 189 ? 17.454 -0.299 -2.771 1.00 78.62 189 GLY A N 1
ATOM 1386 C CA . GLY A 1 189 ? 17.764 -1.014 -4.012 1.00 78.62 189 GLY A CA 1
ATOM 1387 C C . GLY A 1 189 ? 18.040 -0.085 -5.198 1.00 78.62 189 GLY A C 1
ATOM 1388 O O . GLY A 1 189 ? 18.893 -0.391 -6.025 1.00 78.62 189 GLY A O 1
ATOM 1389 N N . ARG A 1 190 ? 17.365 1.069 -5.273 1.00 75.38 190 ARG A N 1
ATOM 1390 C CA . ARG A 1 190 ? 17.571 2.075 -6.329 1.00 75.38 190 ARG A CA 1
ATOM 1391 C C . ARG A 1 190 ? 18.859 2.875 -6.140 1.00 75.38 190 ARG A C 1
ATOM 1393 O O . ARG A 1 190 ? 19.560 3.123 -7.115 1.00 75.38 190 ARG A O 1
ATOM 1400 N N . VAL A 1 191 ? 19.130 3.320 -4.915 1.00 77.00 191 VAL A N 1
ATOM 1401 C CA . VAL A 1 191 ? 20.322 4.118 -4.575 1.00 77.00 191 VAL A CA 1
ATOM 1402 C C . VAL A 1 191 ? 21.569 3.227 -4.480 1.00 77.00 191 VAL A C 1
ATOM 1404 O O . VAL A 1 191 ? 22.687 3.731 -4.491 1.00 77.00 191 VAL A O 1
ATOM 1407 N N . LEU A 1 192 ? 21.385 1.898 -4.460 1.00 76.50 192 LEU A N 1
ATOM 1408 C CA . LEU A 1 192 ? 22.438 0.888 -4.309 1.00 76.50 192 LEU A CA 1
ATOM 1409 C C . LEU A 1 192 ? 23.274 1.101 -3.043 1.00 76.50 192 LEU A C 1
ATOM 1411 O O . LEU A 1 192 ? 24.426 0.676 -2.964 1.00 76.50 192 LEU A O 1
ATOM 1415 N N . GLY A 1 193 ? 22.675 1.721 -2.030 1.00 75.94 193 GLY A N 1
ATOM 1416 C CA . GLY A 1 193 ? 23.310 1.960 -0.752 1.00 75.94 193 GLY A CA 1
ATOM 1417 C C . GLY A 1 193 ? 22.364 2.583 0.265 1.00 75.94 193 GLY A C 1
ATOM 1418 O O . GLY A 1 193 ? 21.327 3.142 -0.096 1.00 75.94 193 GLY A O 1
ATOM 1419 N N . VAL A 1 194 ? 22.726 2.457 1.540 1.00 79.81 194 VAL 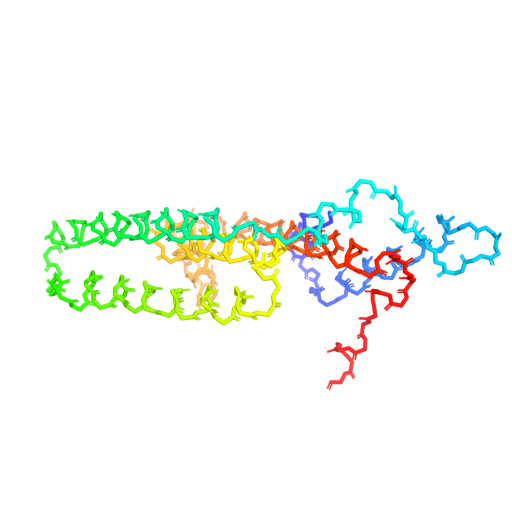A N 1
ATOM 1420 C CA . VAL A 1 194 ? 22.011 3.050 2.677 1.00 79.81 194 VAL A CA 1
ATOM 1421 C C . VAL A 1 194 ? 23.013 3.767 3.571 1.00 79.81 194 VAL A C 1
ATOM 1423 O O . VAL A 1 194 ? 24.020 3.179 3.968 1.00 79.81 194 VAL A O 1
ATOM 1426 N N . SER A 1 195 ? 22.719 5.021 3.896 1.00 79.31 195 SER A N 1
ATOM 1427 C CA . SER A 1 195 ? 23.456 5.844 4.860 1.00 79.31 195 SER A CA 1
ATOM 1428 C C . SER A 1 195 ? 22.514 6.334 5.969 1.00 79.31 195 SER A C 1
ATOM 1430 O O . SER A 1 195 ? 21.295 6.316 5.776 1.00 79.31 195 SER A O 1
ATOM 1432 N N . PRO A 1 196 ? 23.030 6.802 7.119 1.00 74.44 196 PRO A N 1
ATOM 1433 C CA . PRO A 1 196 ? 22.208 7.430 8.159 1.00 74.44 196 PRO A CA 1
ATOM 1434 C C . PRO A 1 196 ? 21.354 8.599 7.649 1.00 74.44 196 PRO A C 1
ATOM 1436 O O . PRO A 1 196 ? 20.193 8.724 8.038 1.00 74.44 196 PRO A O 1
ATOM 1439 N N . ASP A 1 197 ? 21.874 9.360 6.684 1.00 72.94 197 ASP A N 1
ATOM 1440 C CA . ASP A 1 197 ? 21.164 10.464 6.021 1.00 72.94 197 ASP A CA 1
ATOM 1441 C C . ASP A 1 197 ? 19.984 9.991 5.157 1.00 72.94 197 ASP A C 1
ATOM 1443 O O . ASP A 1 197 ? 19.115 10.767 4.779 1.00 72.94 197 ASP A O 1
ATOM 1447 N N . SER A 1 198 ? 19.891 8.696 4.845 1.00 69.94 198 SER A N 1
ATOM 1448 C CA . SER A 1 198 ? 18.732 8.153 4.123 1.00 69.94 198 SER A CA 1
ATOM 1449 C C . SER A 1 198 ? 17.449 8.173 4.971 1.00 69.94 198 SER A C 1
ATOM 1451 O O . SER A 1 198 ? 16.357 8.004 4.432 1.00 69.94 198 SER A O 1
ATOM 1453 N N . ALA A 1 199 ? 17.572 8.366 6.289 1.00 65.12 199 ALA A N 1
ATOM 1454 C CA . ALA A 1 199 ? 16.470 8.487 7.242 1.00 65.12 199 ALA A CA 1
ATOM 1455 C C . ALA A 1 199 ? 16.248 9.941 7.706 1.00 65.12 199 ALA A C 1
ATOM 1457 O O . ALA A 1 199 ? 15.753 10.153 8.817 1.00 65.12 199 ALA A O 1
ATOM 1458 N N . ASP A 1 200 ? 16.656 10.923 6.895 1.00 66.69 200 ASP A N 1
ATOM 1459 C CA . ASP A 1 200 ? 16.650 12.333 7.278 1.00 66.69 200 ASP A CA 1
ATOM 1460 C C . ASP A 1 200 ? 15.236 12.848 7.620 1.00 66.69 200 ASP A C 1
ATOM 1462 O O . ASP A 1 200 ? 14.253 12.599 6.916 1.00 66.69 200 ASP A O 1
ATOM 1466 N N . THR A 1 201 ? 15.135 13.546 8.753 1.00 63.06 201 THR A N 1
ATOM 1467 C CA . THR A 1 201 ? 13.885 14.064 9.343 1.00 63.06 201 THR A CA 1
ATOM 1468 C C . THR A 1 201 ? 13.670 15.549 9.062 1.00 63.06 201 THR A C 1
ATOM 1470 O O . THR A 1 201 ? 12.762 16.153 9.631 1.00 63.06 201 THR A O 1
ATOM 1473 N N . THR A 1 202 ? 14.490 16.149 8.201 1.00 56.88 202 THR A N 1
ATOM 1474 C CA . THR A 1 202 ? 14.441 17.570 7.821 1.00 56.88 202 THR A CA 1
ATOM 1475 C C . THR A 1 202 ? 13.058 18.026 7.344 1.00 56.88 202 THR A C 1
ATOM 1477 O O . THR A 1 202 ? 12.637 19.119 7.696 1.00 56.88 202 THR A O 1
ATOM 1480 N N . LEU A 1 203 ? 12.276 17.160 6.686 1.00 49.34 203 LEU A N 1
ATOM 1481 C CA . LEU A 1 203 ? 10.890 17.452 6.272 1.00 49.34 203 LEU A CA 1
ATOM 1482 C C . LEU A 1 203 ? 9.859 17.553 7.420 1.00 49.34 203 LEU A C 1
ATOM 1484 O O . LEU A 1 203 ? 8.707 17.884 7.160 1.00 49.34 203 LEU A O 1
ATOM 1488 N N . LEU A 1 204 ? 10.214 17.216 8.665 1.00 45.41 204 LEU A N 1
ATOM 1489 C CA . LEU A 1 204 ? 9.310 17.294 9.827 1.00 45.41 204 LEU A CA 1
ATOM 1490 C C . LEU A 1 204 ? 9.549 18.532 10.708 1.00 45.41 204 LEU A C 1
ATOM 1492 O O . LEU A 1 204 ? 8.810 18.720 11.676 1.00 45.41 204 LEU A O 1
ATOM 1496 N N . LEU A 1 205 ? 10.591 19.321 10.423 1.00 44.97 205 LEU A N 1
ATOM 1497 C CA . LEU A 1 205 ? 11.009 20.485 11.218 1.00 44.97 205 LEU A CA 1
ATOM 1498 C C . LEU A 1 205 ? 10.893 21.826 10.468 1.00 44.97 205 LEU A C 1
ATOM 1500 O O . LEU A 1 205 ? 11.178 22.861 11.072 1.00 44.97 205 LEU A O 1
ATOM 1504 N N . GLU A 1 206 ? 10.449 21.809 9.209 1.00 40.69 206 GLU A N 1
ATOM 1505 C CA . GLU A 1 206 ? 9.935 22.982 8.478 1.00 40.69 206 GLU A CA 1
ATOM 1506 C C . GLU A 1 206 ? 8.400 22.978 8.467 1.00 40.69 206 GLU A C 1
ATOM 1508 O O . GLU A 1 206 ? 7.810 24.070 8.641 1.00 40.69 206 GLU A O 1
#

Foldseek 3Di:
DLLVLLCCCLVVVDDSVCSVVVVLVVVLVVLVVVDDPPDLKDFLVPPPLLVLQADADDLVVLVVLLVVLLVVLLVLLVVVVVVCVVVVHDDDCCVSRVVVSVVSSVVSVVVQVVQVVPPHHGPNVSVVVVVCSVVVCCLPPHPLNVLLVVCVVPVVVSVVVVHDSSVSSSVVSVVVVVVVVVVLSSVCSNVSMDGSCSSDPVVVPD